Protein AF-A0A0A7FWD3-F1 (afdb_monomer_lite)

Foldseek 3Di:
DLVVVLVVVLVVLLVVLVVLLVVLVVCPPDDLVRLVVSLLVNLLSLQCSLVVLQVSVLVSLLVQQLQPALLLFQPQLSVVVLLVQLDDPVRSPDDPVRPPDVVSVVSSVVRSVVRRRDGLPVDPCSVVSSVSSDDDDPQDAPVNSQVNLVSVVDHLVVLVVVCCVPVVDDPCLNVLRVCSSVSNVCSVVVVVPCSDPQVVCCVPPNVDPPDDSSNVSVSSSSSSVVSVVSSVSSVVVSCVSRVDDD

InterPro domains:
  IPR041519 RiboL-PSP-HEPN [PF18735] (12-232)

Structure (mmCIF, N/CA/C/O backbone):
data_AF-A0A0A7FWD3-F1
#
_entry.id   AF-A0A0A7FWD3-F1
#
loop_
_atom_site.group_PDB
_atom_site.id
_atom_site.type_symbol
_atom_site.label_atom_id
_atom_site.label_alt_id
_atom_site.label_comp_id
_atom_site.label_asym_id
_atom_site.label_entity_id
_atom_site.label_seq_id
_atom_site.pdbx_PDB_ins_code
_atom_site.Cartn_x
_atom_site.Cartn_y
_atom_site.Cartn_z
_atom_site.occupancy
_atom_site.B_iso_or_equiv
_atom_site.auth_seq_id
_atom_site.auth_comp_id
_atom_site.auth_asym_id
_atom_site.auth_atom_id
_atom_site.pdbx_PDB_model_num
ATOM 1 N N . MET A 1 1 ? -7.816 -18.510 1.350 1.00 66.19 1 MET A N 1
ATOM 2 C CA . MET A 1 1 ? -8.662 -17.654 0.487 1.00 66.19 1 MET A CA 1
ATOM 3 C C . MET A 1 1 ? -8.156 -16.215 0.338 1.00 66.19 1 MET A C 1
ATOM 5 O O . MET A 1 1 ? -7.720 -15.860 -0.746 1.00 66.19 1 MET A O 1
ATOM 9 N N . TYR A 1 2 ? -8.192 -15.350 1.366 1.00 74.88 2 TYR A N 1
ATOM 10 C CA . TYR A 1 2 ? -7.878 -13.919 1.162 1.00 74.88 2 TYR A CA 1
ATOM 11 C C . TYR A 1 2 ? -6.408 -13.631 0.795 1.00 74.88 2 TYR A C 1
ATOM 13 O O . TYR A 1 2 ? -6.149 -12.844 -0.113 1.00 74.88 2 TYR A O 1
ATOM 21 N N . LYS A 1 3 ? -5.458 -14.324 1.439 1.00 78.38 3 LYS A N 1
ATOM 22 C CA . LYS A 1 3 ? -4.025 -14.285 1.095 1.00 78.38 3 LYS A CA 1
ATOM 23 C C . LYS A 1 3 ? -3.770 -14.744 -0.343 1.00 78.38 3 LYS A C 1
ATOM 25 O O . LYS A 1 3 ? -3.071 -14.070 -1.087 1.00 78.38 3 LYS A O 1
ATOM 30 N N . GLU A 1 4 ? -4.382 -15.854 -0.750 1.00 85.06 4 GLU A N 1
ATOM 31 C CA . GLU A 1 4 ? -4.251 -16.412 -2.106 1.00 85.06 4 GLU A CA 1
ATOM 32 C C . GLU A 1 4 ? -4.800 -15.455 -3.167 1.00 85.06 4 GLU A C 1
ATOM 34 O O . GLU A 1 4 ? -4.159 -15.254 -4.193 1.00 85.06 4 GLU A O 1
ATOM 39 N N . ASN A 1 5 ? -5.937 -14.804 -2.900 1.00 86.31 5 ASN A N 1
ATOM 40 C CA . ASN A 1 5 ? -6.500 -13.797 -3.801 1.00 86.31 5 ASN A CA 1
ATOM 41 C C . ASN A 1 5 ? -5.569 -12.586 -3.956 1.00 86.31 5 ASN A C 1
ATOM 43 O O . ASN A 1 5 ? -5.375 -12.106 -5.072 1.00 86.31 5 ASN A O 1
ATOM 47 N N . PHE A 1 6 ? -4.963 -12.117 -2.859 1.00 88.75 6 PHE A N 1
ATOM 48 C CA . PHE A 1 6 ? -3.991 -11.024 -2.906 1.00 88.75 6 PHE A CA 1
ATOM 49 C C . PHE A 1 6 ? -2.720 -11.422 -3.672 1.00 88.75 6 PHE A C 1
ATOM 51 O O . PHE A 1 6 ? -2.251 -10.667 -4.520 1.00 88.75 6 PHE A O 1
ATOM 58 N N . GLN A 1 7 ? -2.204 -12.635 -3.452 1.00 89.56 7 GLN A N 1
ATOM 59 C CA . GLN A 1 7 ? -1.065 -13.160 -4.211 1.00 89.56 7 GLN A CA 1
ATOM 60 C C . GLN A 1 7 ? -1.380 -13.278 -5.705 1.00 89.56 7 GLN A C 1
ATOM 62 O O . GLN A 1 7 ? -0.626 -12.770 -6.531 1.00 89.56 7 GLN A O 1
ATOM 67 N N . LYS A 1 8 ? -2.533 -13.858 -6.058 1.00 90.25 8 LYS A N 1
ATOM 68 C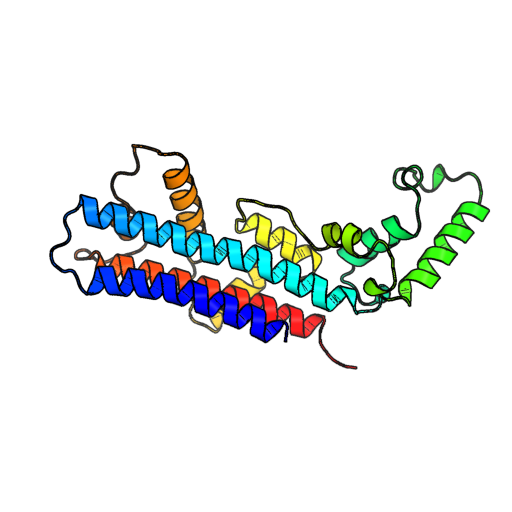 CA . LYS A 1 8 ? -2.979 -13.992 -7.450 1.00 90.25 8 LYS A CA 1
ATOM 69 C C . LYS A 1 8 ? -3.081 -12.635 -8.146 1.00 90.25 8 LYS A C 1
ATOM 71 O O . LYS A 1 8 ? -2.542 -12.474 -9.239 1.00 90.25 8 LYS A O 1
ATOM 76 N N . PHE A 1 9 ? -3.703 -11.649 -7.493 1.00 92.19 9 PHE A N 1
ATOM 77 C CA . PHE A 1 9 ? -3.782 -10.279 -8.002 1.00 92.19 9 PHE A CA 1
ATOM 78 C C . PHE A 1 9 ? -2.392 -9.713 -8.322 1.00 92.19 9 PHE A C 1
ATOM 80 O O . PHE A 1 9 ? -2.181 -9.134 -9.392 1.00 92.19 9 PHE A O 1
ATOM 87 N N . ARG A 1 10 ? -1.427 -9.897 -7.416 1.00 92.50 10 ARG A N 1
ATOM 88 C CA . ARG A 1 10 ? -0.068 -9.391 -7.617 1.00 92.50 10 ARG A CA 1
ATOM 89 C C . ARG A 1 10 ? 0.660 -10.096 -8.746 1.00 92.50 10 ARG A C 1
ATOM 91 O O . ARG A 1 10 ? 1.265 -9.419 -9.574 1.00 92.50 10 ARG A O 1
ATOM 98 N N . THR A 1 11 ? 0.557 -11.421 -8.825 1.00 92.38 11 THR A N 1
ATOM 99 C CA . THR A 1 11 ? 1.147 -12.212 -9.911 1.00 92.38 11 THR A CA 1
ATOM 100 C C . THR A 1 11 ? 0.609 -11.780 -11.274 1.00 92.38 11 THR A C 1
ATOM 102 O O . THR A 1 11 ? 1.394 -11.522 -12.183 1.00 92.38 11 THR A O 1
ATOM 105 N N . GLU A 1 12 ? -0.708 -11.605 -11.416 1.00 92.69 12 GLU A N 1
ATOM 106 C CA . GLU A 1 12 ? -1.319 -11.143 -12.671 1.00 92.69 12 GLU A CA 1
ATOM 107 C C . GLU A 1 12 ? -0.799 -9.765 -13.106 1.00 92.69 12 GLU A C 1
ATOM 109 O O . GLU A 1 12 ? -0.582 -9.521 -14.294 1.00 92.69 12 GLU A O 1
ATOM 114 N N . ARG A 1 13 ? -0.580 -8.850 -12.155 1.00 93.06 13 ARG A N 1
ATOM 115 C CA . ARG A 1 13 ? -0.054 -7.507 -12.440 1.00 93.06 13 ARG A CA 1
ATOM 116 C C . ARG A 1 13 ? 1.437 -7.523 -12.763 1.00 93.06 13 ARG A C 1
ATOM 118 O O . ARG A 1 13 ? 1.838 -6.871 -13.724 1.00 93.06 13 ARG A O 1
ATOM 125 N N . ARG A 1 14 ? 2.231 -8.306 -12.030 1.00 93.56 14 ARG A N 1
ATOM 126 C CA . ARG A 1 14 ? 3.653 -8.530 -12.321 1.00 93.56 14 ARG A CA 1
ATOM 127 C C . ARG A 1 14 ? 3.865 -9.124 -13.708 1.00 93.56 14 ARG A C 1
ATOM 129 O O . ARG A 1 14 ? 4.755 -8.677 -14.412 1.00 93.56 14 ARG A O 1
ATOM 136 N N . ASN A 1 15 ? 3.018 -10.056 -14.143 1.00 92.56 15 ASN A N 1
ATOM 137 C CA . ASN A 1 15 ? 3.130 -10.639 -15.483 1.00 92.56 15 ASN A CA 1
ATOM 138 C C . ASN A 1 15 ? 3.000 -9.583 -16.594 1.00 92.56 15 ASN A C 1
ATOM 140 O O . ASN A 1 15 ? 3.689 -9.673 -17.607 1.00 92.56 15 ASN A O 1
ATOM 144 N N . LYS A 1 16 ? 2.175 -8.543 -16.398 1.00 93.44 16 LYS A N 1
ATOM 145 C CA . LYS A 1 16 ? 2.076 -7.419 -17.349 1.00 93.44 16 LYS A CA 1
ATOM 146 C C . LYS A 1 16 ? 3.359 -6.590 -17.398 1.00 93.44 16 LYS A C 1
ATOM 148 O O . LYS A 1 16 ? 3.759 -6.162 -18.472 1.00 93.44 16 LYS A O 1
ATOM 153 N N . ILE A 1 17 ? 3.995 -6.391 -16.247 1.00 93.94 17 ILE A N 1
ATOM 154 C CA . ILE A 1 17 ? 5.287 -5.705 -16.134 1.00 93.94 17 ILE A CA 1
ATOM 155 C C . ILE A 1 17 ? 6.396 -6.529 -16.807 1.00 93.94 17 ILE A C 1
ATOM 157 O O . ILE A 1 17 ? 7.108 -6.006 -17.653 1.00 93.94 17 ILE A O 1
ATOM 161 N N . ILE A 1 18 ? 6.459 -7.834 -16.536 1.00 92.38 18 ILE A N 1
ATOM 162 C CA . ILE A 1 18 ? 7.411 -8.761 -17.173 1.00 92.38 18 ILE A CA 1
ATOM 163 C C . ILE A 1 18 ? 7.220 -8.796 -18.696 1.00 92.38 18 ILE A C 1
ATOM 165 O O . ILE A 1 18 ? 8.187 -8.883 -19.446 1.00 92.38 18 ILE A O 1
ATOM 169 N N . THR A 1 19 ? 5.977 -8.692 -19.174 1.00 92.69 19 THR A N 1
ATOM 170 C CA . THR A 1 19 ? 5.700 -8.601 -20.616 1.00 92.69 19 THR A CA 1
ATOM 171 C C . THR A 1 19 ? 6.317 -7.335 -21.220 1.00 92.69 19 THR A C 1
ATOM 173 O O . THR A 1 19 ? 6.883 -7.407 -22.305 1.00 92.69 19 THR A O 1
ATOM 176 N N . MET A 1 20 ? 6.254 -6.195 -20.520 1.00 92.56 20 MET A N 1
ATOM 177 C CA . MET A 1 20 ? 6.889 -4.947 -20.965 1.00 92.56 20 MET A CA 1
ATOM 178 C C . MET A 1 20 ? 8.415 -5.079 -21.022 1.00 92.56 20 MET A C 1
ATOM 180 O O . MET A 1 20 ? 9.020 -4.717 -22.026 1.00 92.56 20 MET A O 1
ATOM 184 N N . ASP A 1 21 ? 9.021 -5.666 -19.989 1.00 92.88 21 ASP A N 1
ATOM 185 C CA . ASP A 1 21 ? 10.456 -5.974 -19.973 1.00 92.88 21 ASP A CA 1
ATOM 186 C C . ASP A 1 21 ? 10.865 -6.876 -21.146 1.00 92.88 21 ASP A C 1
ATOM 188 O O . ASP A 1 21 ? 11.824 -6.590 -21.855 1.00 92.88 21 ASP A O 1
ATOM 192 N N . THR A 1 22 ? 10.082 -7.926 -21.407 1.00 92.06 22 THR A N 1
ATOM 193 C CA . THR A 1 22 ? 10.328 -8.859 -22.517 1.00 92.06 22 THR A CA 1
ATOM 194 C C . THR A 1 22 ? 10.277 -8.150 -23.872 1.00 92.06 22 THR A C 1
ATOM 196 O O . THR A 1 22 ? 11.068 -8.464 -24.757 1.00 92.06 22 THR A O 1
ATOM 199 N N . ILE A 1 23 ? 9.362 -7.191 -24.049 1.00 90.81 23 ILE A N 1
ATOM 200 C CA . ILE A 1 23 ? 9.289 -6.383 -25.272 1.00 90.81 23 ILE A CA 1
ATOM 201 C C . ILE A 1 23 ? 10.558 -5.542 -25.417 1.00 90.81 23 ILE A C 1
ATOM 203 O O . ILE A 1 23 ? 11.167 -5.572 -26.478 1.00 90.81 23 ILE A O 1
ATOM 207 N N . ILE A 1 24 ? 10.987 -4.838 -24.369 1.00 89.06 24 ILE A N 1
ATOM 208 C CA . ILE A 1 24 ? 12.183 -3.985 -24.429 1.00 89.06 24 ILE A CA 1
ATOM 209 C C . ILE A 1 24 ? 13.436 -4.811 -24.744 1.00 89.06 24 ILE A C 1
ATOM 211 O O . ILE A 1 24 ? 14.212 -4.431 -25.612 1.00 89.06 24 ILE A O 1
ATOM 215 N N . ARG A 1 25 ? 13.613 -5.967 -24.094 1.00 89.19 25 ARG A N 1
ATOM 216 C CA . ARG A 1 25 ? 14.805 -6.812 -24.278 1.00 89.19 25 ARG A CA 1
ATOM 217 C C . ARG A 1 25 ? 14.898 -7.507 -25.631 1.00 89.19 25 ARG A C 1
ATOM 219 O O . ARG A 1 25 ? 15.995 -7.854 -26.041 1.00 89.19 25 ARG A O 1
ATOM 226 N N . ASN A 1 26 ? 13.767 -7.777 -26.279 1.00 89.00 26 ASN A N 1
ATOM 227 C CA . ASN A 1 26 ? 13.736 -8.526 -27.538 1.00 89.00 26 ASN A CA 1
ATOM 228 C C . ASN A 1 26 ? 13.707 -7.620 -28.780 1.00 89.00 26 ASN A C 1
ATOM 230 O O . ASN A 1 26 ? 13.534 -8.130 -29.886 1.00 89.00 26 ASN A O 1
ATOM 234 N N . ASN A 1 27 ? 13.810 -6.298 -28.617 1.00 84.75 27 ASN A N 1
ATOM 235 C CA . ASN A 1 27 ? 13.773 -5.342 -29.721 1.00 84.75 27 ASN A CA 1
ATOM 236 C C . ASN A 1 27 ? 14.999 -4.422 -29.660 1.00 84.75 27 ASN A C 1
ATOM 238 O O . ASN A 1 27 ? 14.960 -3.360 -29.041 1.00 84.75 27 ASN A O 1
ATOM 242 N N . ASP A 1 28 ? 16.067 -4.822 -30.349 1.00 71.25 28 ASP A N 1
ATOM 243 C CA . ASP A 1 28 ? 17.334 -4.077 -30.386 1.00 71.25 28 ASP A CA 1
ATOM 244 C C . ASP A 1 28 ? 17.263 -2.797 -31.249 1.00 71.25 28 ASP A C 1
ATOM 246 O O . ASP A 1 28 ? 18.056 -1.875 -31.065 1.00 71.25 28 ASP A O 1
ATOM 250 N N . ASP A 1 29 ? 16.273 -2.700 -32.145 1.00 80.44 29 ASP A N 1
ATOM 251 C CA . ASP A 1 29 ? 16.137 -1.624 -33.143 1.00 80.44 29 ASP A CA 1
ATOM 252 C C . ASP A 1 29 ? 15.118 -0.526 -32.762 1.00 80.44 29 ASP A C 1
ATOM 254 O O . ASP A 1 29 ? 14.627 0.208 -33.626 1.00 80.44 29 ASP A O 1
ATOM 258 N N . LEU A 1 30 ? 14.758 -0.405 -31.479 1.00 83.31 30 LEU A N 1
ATOM 259 C CA . LEU A 1 30 ? 13.784 0.596 -31.025 1.00 83.31 30 LEU A CA 1
ATOM 260 C C . LEU A 1 30 ? 14.285 2.026 -31.279 1.00 83.31 30 LEU A C 1
ATOM 262 O O . LEU A 1 30 ? 15.342 2.431 -30.787 1.00 83.31 30 LEU A O 1
ATOM 266 N N . LYS A 1 31 ? 13.482 2.831 -31.980 1.00 87.12 31 LYS A N 1
ATOM 267 C CA . LYS A 1 31 ? 13.734 4.271 -32.143 1.00 87.12 31 LYS A CA 1
ATOM 268 C C . LYS A 1 31 ? 13.505 5.001 -30.822 1.00 87.12 31 LYS A C 1
ATOM 270 O O . LYS A 1 31 ? 12.674 4.586 -30.021 1.00 87.12 31 LYS A O 1
ATOM 275 N N . GLU A 1 32 ? 14.153 6.148 -30.628 1.00 83.62 32 GLU A N 1
ATOM 276 C CA . GLU A 1 32 ? 14.037 6.958 -29.398 1.00 83.62 32 GLU A CA 1
ATOM 277 C C . GLU A 1 32 ? 12.581 7.240 -28.987 1.00 83.62 32 GLU A C 1
ATOM 279 O O . GLU A 1 32 ? 12.207 7.036 -27.835 1.00 83.62 32 GLU A O 1
ATOM 284 N N . GLY A 1 33 ? 11.714 7.604 -29.938 1.00 84.38 33 GLY A N 1
ATOM 285 C CA . GLY A 1 33 ? 10.293 7.824 -29.647 1.00 84.38 33 GLY A CA 1
ATOM 286 C C . GLY A 1 33 ? 9.541 6.560 -29.203 1.00 84.38 33 GLY A C 1
ATOM 287 O O . GLY A 1 33 ? 8.611 6.643 -28.405 1.00 84.38 33 GLY A O 1
ATOM 288 N N . GLU A 1 34 ? 9.938 5.381 -29.685 1.00 87.88 34 GLU A N 1
ATOM 289 C CA . GLU A 1 34 ? 9.347 4.100 -29.274 1.00 87.88 34 GLU A CA 1
ATOM 290 C C . GLU A 1 34 ? 9.827 3.711 -27.873 1.00 87.88 34 GLU A C 1
ATOM 292 O O . GLU A 1 34 ? 9.021 3.282 -27.045 1.00 87.88 34 GLU A O 1
ATOM 297 N N . LYS A 1 35 ? 11.116 3.936 -27.585 1.00 87.50 35 LYS A N 1
ATOM 298 C CA . LYS A 1 35 ? 11.706 3.759 -26.254 1.00 87.50 35 LYS A CA 1
ATOM 299 C C . LYS A 1 35 ? 10.982 4.602 -25.207 1.00 87.50 35 LYS A C 1
ATOM 301 O O . LYS A 1 35 ? 10.522 4.055 -24.208 1.00 87.50 35 LYS A O 1
ATOM 306 N N . ASP A 1 36 ? 10.800 5.899 -25.458 1.00 87.81 36 ASP A N 1
ATOM 307 C CA . ASP A 1 36 ? 10.106 6.796 -24.525 1.00 87.81 36 ASP A CA 1
ATOM 308 C C . ASP A 1 36 ? 8.664 6.332 -24.254 1.00 87.81 36 ASP A C 1
ATOM 310 O O . ASP A 1 36 ? 8.238 6.231 -23.101 1.00 87.81 36 ASP A O 1
ATOM 314 N N . VAL A 1 37 ? 7.915 5.953 -25.297 1.00 89.19 37 VAL A N 1
ATOM 315 C CA . VAL A 1 37 ? 6.549 5.424 -25.143 1.00 89.19 37 VAL A CA 1
ATOM 316 C C . VAL A 1 37 ? 6.529 4.145 -24.300 1.00 89.19 37 VAL A C 1
ATOM 318 O O . VAL A 1 37 ? 5.682 4.012 -23.407 1.00 89.19 37 VAL A O 1
ATOM 321 N N . LEU A 1 38 ? 7.460 3.217 -24.543 1.00 91.44 38 LEU A N 1
ATOM 322 C CA . LEU A 1 38 ? 7.579 1.979 -23.770 1.00 91.44 38 LEU A CA 1
ATOM 323 C C . LEU A 1 38 ? 7.915 2.268 -22.304 1.00 91.44 38 LEU A C 1
ATOM 325 O O . LEU A 1 38 ? 7.241 1.740 -21.419 1.00 91.44 38 LEU A O 1
ATOM 329 N N . LEU A 1 39 ? 8.876 3.154 -22.029 1.00 92.12 39 LEU A N 1
ATOM 330 C CA . LEU A 1 39 ? 9.265 3.538 -20.669 1.00 92.12 39 LEU A CA 1
ATOM 331 C C . LEU A 1 39 ? 8.123 4.227 -19.913 1.00 92.12 39 LEU A C 1
ATOM 333 O O . LEU A 1 39 ? 7.861 3.894 -18.753 1.00 92.12 39 LEU A O 1
ATOM 337 N N . ARG A 1 40 ? 7.366 5.117 -20.567 1.00 92.12 40 ARG A N 1
ATOM 338 C CA . ARG A 1 40 ? 6.145 5.705 -19.986 1.00 92.12 40 ARG A CA 1
ATOM 339 C C . ARG A 1 40 ? 5.130 4.628 -19.628 1.00 92.12 40 ARG A C 1
ATOM 341 O O . ARG A 1 40 ? 4.602 4.622 -18.513 1.00 92.12 40 ARG A O 1
ATOM 348 N N . GLY A 1 41 ? 4.867 3.706 -20.555 1.00 93.81 41 GLY A N 1
ATOM 349 C CA . GLY A 1 41 ? 3.978 2.568 -20.329 1.00 93.81 41 GLY A CA 1
ATOM 350 C C . GLY A 1 41 ? 4.436 1.711 -19.149 1.00 93.81 41 GLY A C 1
ATOM 351 O O . GLY A 1 41 ? 3.629 1.350 -18.291 1.00 93.81 41 GLY A O 1
ATOM 352 N N . PHE A 1 42 ? 5.738 1.453 -19.055 1.00 95.50 42 PHE A N 1
ATOM 353 C CA . PHE A 1 42 ? 6.352 0.694 -17.975 1.00 95.50 42 PHE A CA 1
ATOM 354 C C . PHE A 1 42 ? 6.140 1.385 -16.619 1.00 95.50 42 PHE A C 1
ATOM 356 O O . PHE A 1 42 ? 5.565 0.791 -15.706 1.00 95.50 42 PHE A O 1
ATOM 363 N N . ILE A 1 43 ? 6.489 2.668 -16.498 1.00 95.81 43 ILE A N 1
ATOM 364 C CA . ILE A 1 43 ? 6.285 3.461 -15.275 1.00 95.81 43 ILE A CA 1
ATOM 365 C C . ILE A 1 43 ? 4.809 3.458 -14.850 1.00 95.81 43 ILE A C 1
ATOM 367 O O . ILE A 1 43 ? 4.500 3.270 -13.669 1.00 95.81 43 ILE A O 1
ATOM 371 N N . VAL A 1 44 ? 3.882 3.613 -15.802 1.00 95.69 44 VAL A N 1
ATOM 372 C CA . VAL A 1 44 ? 2.435 3.559 -15.534 1.00 95.69 44 VAL A CA 1
ATOM 373 C C . VAL A 1 44 ? 2.013 2.186 -15.004 1.00 95.69 44 VAL A C 1
ATOM 375 O O . VAL A 1 44 ? 1.220 2.121 -14.062 1.00 95.69 44 VAL A O 1
ATOM 378 N N . LEU A 1 45 ? 2.549 1.089 -15.547 1.00 97.12 45 LEU A N 1
ATOM 379 C CA . LEU A 1 45 ? 2.268 -0.267 -15.063 1.00 97.12 45 LEU A CA 1
ATOM 380 C C . LEU A 1 45 ? 2.788 -0.493 -13.638 1.00 97.12 45 LEU A C 1
ATOM 382 O O . LEU A 1 45 ? 2.053 -1.040 -12.812 1.00 97.12 45 LEU A O 1
ATOM 386 N N . ILE A 1 46 ? 4.006 -0.040 -13.327 1.00 97.56 46 ILE A N 1
ATOM 387 C CA . ILE A 1 46 ? 4.594 -0.145 -11.979 1.00 97.56 46 ILE A CA 1
ATOM 388 C C . ILE A 1 46 ? 3.769 0.656 -10.983 1.00 97.56 46 ILE A C 1
ATOM 390 O O . ILE A 1 46 ? 3.420 0.164 -9.909 1.00 97.56 46 ILE A O 1
ATOM 394 N N . TYR A 1 47 ? 3.388 1.876 -11.350 1.00 97.06 47 TYR A N 1
ATOM 395 C CA . TYR A 1 47 ? 2.521 2.680 -10.509 1.00 97.06 47 TYR A CA 1
ATOM 396 C C . TYR A 1 47 ? 1.156 2.006 -10.292 1.00 97.06 47 TYR A C 1
ATOM 398 O O . TYR A 1 47 ? 0.657 1.961 -9.169 1.00 97.06 47 TYR A O 1
ATOM 406 N N . ALA A 1 48 ? 0.540 1.456 -11.343 1.00 95.94 48 ALA A N 1
ATOM 407 C CA . ALA A 1 48 ? -0.734 0.750 -11.225 1.00 95.94 48 ALA A CA 1
ATOM 408 C C . ALA A 1 48 ? -0.618 -0.497 -10.333 1.00 95.94 48 ALA A C 1
ATOM 410 O O . ALA A 1 48 ? -1.567 -0.846 -9.627 1.00 95.94 48 ALA A O 1
ATOM 411 N N . PHE A 1 49 ? 0.543 -1.159 -10.336 1.00 97.19 49 PHE A N 1
ATOM 412 C CA . PHE A 1 49 ? 0.860 -2.232 -9.401 1.00 97.19 49 PHE A CA 1
ATOM 413 C C . PHE A 1 49 ? 0.946 -1.710 -7.961 1.00 97.19 49 PHE A C 1
ATOM 415 O O . PHE A 1 49 ? 0.272 -2.248 -7.084 1.00 97.19 49 PHE A O 1
ATOM 422 N N . TRP A 1 50 ? 1.687 -0.629 -7.713 1.00 97.00 50 TRP A N 1
ATOM 423 C CA . TRP A 1 50 ? 1.759 0.040 -6.409 1.00 97.00 50 TRP A CA 1
ATOM 424 C C . TRP A 1 50 ? 0.378 0.453 -5.869 1.00 97.00 50 TRP A C 1
ATOM 426 O O . TRP A 1 50 ? 0.002 0.082 -4.755 1.00 97.00 50 TRP A O 1
ATOM 436 N N . GLU A 1 51 ? -0.407 1.182 -6.665 1.00 96.25 51 GLU A N 1
ATOM 437 C CA . GLU A 1 51 ? -1.742 1.656 -6.290 1.00 96.25 51 GLU A CA 1
ATOM 438 C C . GLU A 1 51 ? -2.714 0.491 -6.066 1.00 96.25 51 GLU A C 1
ATOM 440 O O . GLU A 1 51 ? -3.508 0.495 -5.122 1.00 96.25 51 GLU A O 1
ATOM 445 N N . GLY A 1 52 ? -2.650 -0.519 -6.934 1.00 95.06 52 GLY A N 1
ATOM 446 C CA . GLY A 1 52 ? -3.450 -1.727 -6.819 1.00 95.06 52 GLY A CA 1
ATOM 447 C C . GLY A 1 52 ? -3.192 -2.452 -5.503 1.00 95.06 52 GLY A C 1
ATOM 448 O O . GLY A 1 52 ? -4.133 -2.746 -4.768 1.00 95.06 52 GLY A O 1
ATOM 449 N N . ASN A 1 53 ? -1.920 -2.660 -5.164 1.00 96.19 53 ASN A N 1
ATOM 450 C CA . ASN A 1 53 ? -1.520 -3.256 -3.894 1.00 96.19 53 ASN A CA 1
ATOM 451 C C . ASN A 1 53 ? -2.003 -2.453 -2.687 1.00 96.19 53 ASN A C 1
ATOM 453 O O . ASN A 1 53 ? -2.581 -3.023 -1.761 1.00 96.19 53 ASN A O 1
ATOM 457 N N . TYR A 1 54 ? -1.850 -1.128 -2.730 1.00 96.38 54 TYR A N 1
ATOM 458 C CA . TYR A 1 54 ? -2.348 -0.233 -1.689 1.00 96.38 54 TYR A CA 1
ATOM 459 C C . TYR A 1 54 ? -3.858 -0.396 -1.456 1.00 96.38 54 TYR A C 1
ATOM 461 O O . TYR A 1 54 ? -4.325 -0.393 -0.316 1.00 96.38 54 TYR A O 1
ATOM 469 N N . LYS A 1 55 ? -4.652 -0.544 -2.521 1.00 93.75 55 LYS A N 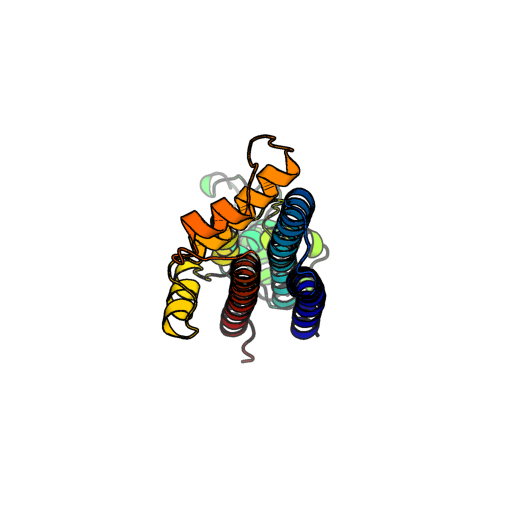1
ATOM 470 C CA . LYS A 1 55 ? -6.109 -0.723 -2.422 1.00 93.75 55 LYS A CA 1
ATOM 471 C C . LYS A 1 55 ? -6.483 -2.117 -1.923 1.00 93.75 55 LYS A C 1
ATOM 473 O O . LYS A 1 55 ? -7.356 -2.242 -1.063 1.00 93.75 55 LYS A O 1
ATOM 478 N N . GLU A 1 56 ? -5.837 -3.154 -2.445 1.00 94.00 56 GLU A N 1
ATOM 479 C CA . GLU A 1 56 ? -6.147 -4.539 -2.087 1.00 94.00 56 GLU A CA 1
ATOM 480 C C . GLU A 1 56 ? -5.723 -4.883 -0.654 1.00 94.00 56 GLU A C 1
ATOM 482 O O . GLU A 1 56 ? -6.506 -5.510 0.061 1.00 94.00 56 GLU A O 1
ATOM 487 N N . ILE A 1 57 ? -4.574 -4.392 -0.168 1.00 95.00 57 ILE A N 1
ATOM 488 C CA . ILE A 1 57 ? -4.131 -4.650 1.214 1.00 95.00 57 ILE A CA 1
ATOM 489 C C . ILE A 1 57 ? -5.125 -4.082 2.245 1.00 95.00 57 ILE A C 1
ATOM 491 O O . ILE A 1 57 ? -5.431 -4.718 3.249 1.00 95.00 57 ILE A O 1
ATOM 495 N N . GLN A 1 58 ? -5.719 -2.915 1.977 1.00 94.19 58 GLN A N 1
ATOM 496 C CA . GLN A 1 58 ? -6.714 -2.317 2.873 1.00 94.19 58 GLN A CA 1
ATOM 497 C C . GLN A 1 58 ? -8.023 -3.109 2.897 1.00 94.19 58 GLN A C 1
ATOM 499 O O . GLN A 1 58 ? -8.647 -3.258 3.951 1.00 94.19 58 GLN A O 1
ATOM 504 N N . LYS A 1 59 ? -8.458 -3.617 1.735 1.00 92.12 59 LYS A N 1
ATOM 505 C CA . LYS A 1 59 ? -9.621 -4.513 1.651 1.00 92.12 59 LYS A CA 1
ATOM 506 C C . LYS A 1 59 ? -9.354 -5.796 2.429 1.00 92.12 59 LYS A C 1
ATOM 508 O O . LYS A 1 59 ? -10.215 -6.222 3.190 1.00 92.12 59 LYS A O 1
ATOM 513 N N . LEU A 1 60 ? -8.160 -6.361 2.271 1.00 93.12 60 LEU A N 1
ATOM 514 C CA . LEU A 1 60 ? -7.711 -7.555 2.973 1.00 93.12 60 LEU A CA 1
ATOM 515 C C . LEU A 1 60 ? -7.757 -7.364 4.494 1.00 93.12 60 LEU A C 1
ATOM 517 O O . LEU A 1 60 ? -8.403 -8.151 5.183 1.00 93.12 60 LEU A O 1
ATOM 521 N N . PHE A 1 61 ? -7.164 -6.282 5.005 1.00 95.12 61 PHE A N 1
ATOM 522 C CA . PHE A 1 61 ? -7.168 -5.966 6.436 1.00 95.12 61 PHE A CA 1
ATOM 523 C C . PHE A 1 61 ? -8.588 -5.819 6.989 1.00 95.12 61 PHE A C 1
ATOM 525 O O . PHE A 1 61 ? -8.901 -6.385 8.035 1.00 95.12 61 PHE A O 1
ATOM 532 N N . PHE A 1 62 ? -9.471 -5.118 6.270 1.00 94.38 62 PHE A N 1
ATOM 533 C CA . PHE A 1 62 ? -10.875 -5.002 6.662 1.00 94.38 62 PHE A CA 1
ATOM 534 C C . PHE A 1 62 ? -11.585 -6.361 6.682 1.00 94.38 62 PHE A C 1
ATOM 536 O O . PHE A 1 62 ? -12.245 -6.682 7.666 1.00 94.38 62 PHE A O 1
ATOM 543 N N . CYS A 1 63 ? -11.438 -7.174 5.631 1.00 92.31 63 CYS A N 1
ATOM 544 C CA . CYS A 1 63 ? -12.075 -8.489 5.540 1.00 92.31 63 CYS A CA 1
ATOM 545 C C . CYS A 1 63 ? -11.641 -9.442 6.657 1.00 92.31 63 CYS A C 1
ATOM 547 O O . CYS A 1 63 ? -12.447 -10.258 7.092 1.00 92.31 63 CYS A O 1
ATOM 549 N N . ILE A 1 64 ? -10.394 -9.338 7.118 1.00 92.50 64 ILE A N 1
ATOM 550 C CA . ILE A 1 64 ? -9.884 -10.137 8.234 1.00 92.50 64 ILE A CA 1
ATOM 551 C C . ILE A 1 64 ? -10.430 -9.608 9.563 1.00 92.50 64 ILE A C 1
ATOM 553 O O . ILE A 1 64 ? -10.968 -10.367 10.365 1.00 92.50 64 ILE A O 1
ATOM 557 N N . LEU A 1 65 ? -10.322 -8.299 9.800 1.00 94.25 65 LEU A N 1
ATOM 558 C CA . LEU A 1 65 ? -10.680 -7.708 11.089 1.00 94.25 65 LEU A CA 1
ATOM 559 C C . LEU A 1 65 ? -12.187 -7.608 11.325 1.00 94.25 65 LEU A C 1
ATOM 561 O O . LEU A 1 65 ? -12.602 -7.586 12.480 1.00 94.25 65 LEU A O 1
ATOM 565 N N . LYS A 1 66 ? -13.018 -7.566 10.276 1.00 94.44 66 LYS A N 1
ATOM 566 C CA . LYS A 1 66 ? -14.476 -7.503 10.458 1.00 94.44 66 LYS A CA 1
ATOM 567 C C . LYS A 1 66 ? -15.041 -8.747 11.156 1.00 94.44 66 LYS A C 1
ATOM 569 O O . LYS A 1 66 ? -16.065 -8.654 11.822 1.00 94.44 66 LYS A O 1
ATOM 574 N N . GLU A 1 67 ? -14.352 -9.881 11.032 1.00 93.50 67 GLU A N 1
ATOM 575 C CA . GLU A 1 67 ? -14.742 -11.154 11.645 1.00 93.50 67 GLU A CA 1
ATOM 576 C C . GLU A 1 67 ? -14.199 -11.334 13.071 1.00 93.50 67 GLU A C 1
ATOM 578 O O . GLU A 1 67 ? -14.498 -12.338 13.723 1.00 93.50 67 GLU A O 1
ATOM 583 N N . LYS A 1 68 ? -13.407 -10.373 13.563 1.00 92.88 68 LYS A N 1
ATOM 584 C CA . LYS A 1 68 ? -12.884 -10.345 14.930 1.00 92.88 68 LYS A CA 1
ATOM 585 C C . LYS A 1 68 ? -13.797 -9.571 15.867 1.00 92.88 68 LYS A C 1
ATOM 587 O O . LYS A 1 68 ? -14.547 -8.691 15.436 1.00 92.88 68 LYS A O 1
ATOM 592 N N . LYS A 1 69 ? -13.696 -9.870 17.166 1.00 95.25 69 LYS A N 1
ATOM 593 C CA . LYS A 1 69 ? -14.378 -9.083 18.198 1.00 95.25 69 LYS A CA 1
ATOM 594 C C . LYS A 1 69 ? -13.846 -7.652 18.199 1.00 95.25 69 LYS A C 1
ATOM 596 O O . LYS A 1 69 ? -12.642 -7.438 18.054 1.00 95.25 69 LYS A O 1
ATOM 601 N N . ILE A 1 70 ? -14.709 -6.662 18.430 1.00 95.69 70 ILE A N 1
ATOM 602 C CA . ILE A 1 70 ? -14.308 -5.243 18.417 1.00 95.69 70 ILE A CA 1
ATOM 603 C C . ILE A 1 70 ? -13.178 -4.961 19.419 1.00 95.69 70 ILE A C 1
ATOM 605 O O . ILE A 1 70 ? -12.299 -4.140 19.144 1.00 95.69 70 ILE A O 1
ATOM 609 N N . LYS A 1 71 ? -13.138 -5.670 20.556 1.00 95.31 71 LYS A N 1
ATOM 610 C CA . LYS A 1 71 ? -12.053 -5.542 21.542 1.00 95.31 71 LYS A CA 1
ATOM 611 C C . LYS A 1 71 ? -10.658 -5.892 21.002 1.00 95.31 71 LYS A C 1
ATOM 613 O O . LYS A 1 71 ? -9.684 -5.317 21.490 1.00 95.31 71 LYS A O 1
ATOM 618 N N . GLU A 1 72 ? -10.578 -6.763 19.995 1.00 94.75 72 GLU A N 1
ATOM 619 C CA . GLU A 1 72 ? -9.343 -7.254 19.357 1.00 94.75 72 GLU A CA 1
ATOM 620 C C . GLU A 1 72 ? -8.864 -6.353 18.207 1.00 94.75 72 GLU A C 1
ATOM 622 O O . GLU A 1 72 ? -7.785 -6.558 17.650 1.00 94.75 72 GLU A O 1
ATOM 627 N N . LEU A 1 73 ? -9.653 -5.343 17.830 1.00 95.38 73 LEU A N 1
ATOM 628 C CA . LEU A 1 73 ? -9.278 -4.418 16.769 1.00 95.38 73 LEU A CA 1
ATOM 629 C C . LEU A 1 73 ? -8.085 -3.540 17.181 1.00 95.38 73 LEU A C 1
ATOM 631 O O . LEU A 1 73 ? -7.931 -3.197 18.361 1.00 95.38 73 LEU A O 1
ATOM 635 N N . PRO A 1 74 ? -7.288 -3.061 16.205 1.00 95.31 74 PRO A N 1
ATOM 636 C CA . PRO A 1 74 ? -6.253 -2.065 16.457 1.00 95.31 74 PRO A CA 1
ATOM 637 C C . PRO A 1 74 ? -6.826 -0.858 17.205 1.00 95.31 74 PRO A C 1
ATOM 639 O O . PRO A 1 74 ? -7.860 -0.324 16.810 1.00 95.31 74 PRO A O 1
ATOM 642 N N . HIS A 1 75 ? -6.148 -0.391 18.257 1.00 93.56 75 HIS A N 1
ATOM 643 C CA . HIS A 1 75 ? -6.674 0.629 19.178 1.00 93.56 75 HIS A CA 1
ATOM 644 C C . HIS A 1 75 ? -7.259 1.869 18.472 1.00 93.56 75 HIS A C 1
ATOM 646 O O . HIS A 1 75 ? -8.365 2.305 18.790 1.00 93.56 75 HIS A O 1
ATOM 652 N N . LYS A 1 76 ? -6.560 2.405 17.460 1.00 92.94 76 LYS A N 1
ATOM 653 C CA . LYS A 1 76 ? -7.029 3.568 16.683 1.00 92.94 76 LYS A CA 1
ATOM 654 C C . LYS A 1 76 ? -8.332 3.296 15.926 1.00 92.94 76 LYS A C 1
ATOM 656 O O . LYS A 1 76 ? -9.157 4.196 15.799 1.00 92.94 76 LYS A O 1
ATOM 661 N N . ILE A 1 77 ? -8.506 2.083 15.410 1.00 95.00 77 ILE A N 1
ATOM 662 C CA . ILE A 1 77 ? -9.705 1.663 14.678 1.00 95.00 77 ILE A CA 1
ATOM 663 C C . ILE A 1 77 ? -10.828 1.341 15.664 1.00 95.00 77 ILE A C 1
ATOM 665 O O . ILE A 1 77 ? -11.931 1.861 15.511 1.00 95.00 77 ILE A O 1
ATOM 669 N N . LYS A 1 78 ? -10.525 0.566 16.714 1.00 95.62 78 LYS A N 1
ATOM 670 C CA . LYS A 1 78 ? -11.447 0.216 17.799 1.00 95.62 78 LYS A CA 1
ATOM 671 C C . LYS A 1 78 ? -12.159 1.447 18.344 1.00 95.62 78 LYS A C 1
ATOM 673 O O . LYS A 1 78 ? -13.382 1.473 18.391 1.00 95.62 78 LYS A O 1
ATOM 678 N N . ASN A 1 79 ? -11.408 2.491 18.692 1.00 93.00 79 ASN A N 1
ATOM 679 C CA . ASN A 1 79 ? -11.989 3.689 19.295 1.00 93.00 79 ASN A CA 1
ATOM 680 C C . ASN A 1 79 ? -12.940 4.411 18.335 1.00 93.00 79 ASN A C 1
ATOM 682 O O . ASN A 1 79 ? -14.011 4.839 18.750 1.00 93.00 79 ASN A O 1
ATOM 686 N N . LYS A 1 80 ? -12.594 4.502 17.045 1.00 92.69 80 LYS A N 1
ATOM 687 C CA . LYS A 1 80 ? -13.474 5.114 16.039 1.00 92.69 80 LYS A CA 1
ATOM 688 C C . LYS A 1 80 ? -14.767 4.324 15.850 1.00 92.69 80 LYS A C 1
ATOM 690 O O . LYS A 1 80 ? -15.840 4.919 15.811 1.00 92.69 80 LYS A O 1
ATOM 695 N N . VAL A 1 81 ? -14.661 2.997 15.783 1.00 94.56 81 VAL A N 1
ATOM 696 C CA . VAL A 1 81 ? -15.813 2.092 15.681 1.00 94.56 81 VAL A CA 1
ATOM 697 C C . VAL A 1 81 ? -16.708 2.213 16.915 1.00 94.56 81 VAL A C 1
ATOM 699 O O . VAL A 1 81 ? -17.912 2.394 16.770 1.00 94.56 81 VAL A O 1
ATOM 702 N N . LEU A 1 82 ? -16.135 2.179 18.122 1.00 93.44 82 LEU A N 1
ATOM 703 C CA . LEU A 1 82 ? -16.893 2.295 19.371 1.00 93.44 82 LEU A CA 1
ATOM 704 C C . LEU A 1 82 ? -17.604 3.641 19.491 1.00 93.44 82 LEU A C 1
ATOM 706 O O . LEU A 1 82 ? -18.776 3.662 19.846 1.00 93.44 82 LEU A O 1
ATOM 710 N N . ILE A 1 83 ? -16.939 4.749 19.147 1.00 90.50 83 ILE A N 1
ATOM 711 C CA . ILE A 1 83 ? -17.582 6.069 19.121 1.00 90.50 83 ILE A CA 1
ATOM 712 C C . ILE A 1 83 ? -18.769 6.044 18.157 1.00 90.50 83 ILE A C 1
ATOM 714 O O . ILE A 1 83 ? -19.861 6.478 18.512 1.00 90.50 83 ILE A O 1
ATOM 718 N N . GLU A 1 84 ? -18.589 5.506 16.952 1.00 91.25 84 GLU A N 1
ATOM 719 C CA . GLU A 1 84 ? -19.654 5.458 15.954 1.00 91.25 84 GLU A CA 1
ATOM 720 C C . GLU A 1 84 ? -20.849 4.585 16.363 1.00 91.25 84 GLU A C 1
ATOM 722 O O . GLU A 1 84 ? -21.982 4.958 16.058 1.00 91.25 84 GLU A O 1
ATOM 727 N N . LEU A 1 85 ? -20.608 3.471 17.058 1.00 91.00 85 LEU A N 1
ATOM 728 C CA . LEU A 1 85 ? -21.649 2.548 17.522 1.00 91.00 85 LEU A CA 1
ATOM 729 C C . LEU A 1 85 ? -22.348 3.013 18.804 1.00 91.00 85 LEU A C 1
ATOM 731 O O . LEU A 1 85 ? -23.548 2.796 18.963 1.00 91.00 85 LEU A O 1
ATOM 735 N N . ALA A 1 86 ? -21.613 3.633 19.727 1.00 88.56 86 ALA A N 1
ATOM 736 C CA . ALA A 1 86 ? -22.141 4.017 21.031 1.00 88.56 86 ALA A CA 1
ATOM 737 C C . ALA A 1 86 ? -22.838 5.384 21.023 1.00 88.56 86 ALA A C 1
ATOM 739 O O . ALA A 1 86 ? -23.684 5.630 21.882 1.00 88.56 86 ALA A O 1
ATOM 740 N N . THR A 1 87 ? -22.515 6.252 20.054 1.00 84.31 87 THR A N 1
ATOM 741 C CA . THR A 1 87 ? -22.987 7.644 20.029 1.00 84.31 87 THR A CA 1
ATOM 742 C C . THR A 1 87 ? -23.727 8.015 18.744 1.00 84.31 87 THR A C 1
ATOM 744 O O . THR A 1 87 ? -23.345 7.658 17.621 1.00 84.31 87 THR A O 1
ATOM 747 N N . ASN A 1 88 ? -24.773 8.820 18.906 1.00 79.44 88 ASN A N 1
ATOM 748 C CA . ASN A 1 88 ? -25.477 9.481 17.818 1.00 79.44 88 ASN A CA 1
ATOM 749 C C . ASN A 1 88 ? -24.656 10.659 17.268 1.00 79.44 88 ASN A C 1
ATOM 751 O O . ASN A 1 88 ? -23.769 11.200 17.925 1.00 79.44 88 ASN A O 1
ATOM 755 N N . GLN A 1 89 ? -24.986 11.133 16.064 1.00 71.12 89 GLN A N 1
ATOM 756 C CA . GLN A 1 89 ? -24.223 12.196 15.392 1.00 71.12 89 GLN A CA 1
ATOM 757 C C . GLN A 1 89 ? -24.112 13.498 16.210 1.00 71.12 89 GLN A C 1
ATOM 759 O O . GLN A 1 89 ? -23.081 14.163 16.153 1.00 71.12 89 GLN A O 1
ATOM 764 N N . ARG A 1 90 ? -25.139 13.842 17.002 1.00 70.69 90 ARG A N 1
ATOM 765 C CA . ARG A 1 90 ? -25.125 15.008 17.908 1.00 70.69 90 ARG A CA 1
ATOM 766 C C . ARG A 1 90 ? -24.208 14.819 19.120 1.00 70.69 90 ARG A C 1
ATOM 768 O O . ARG A 1 90 ? -23.706 15.799 19.648 1.00 70.69 90 ARG A O 1
ATOM 775 N N . GLU A 1 91 ? -24.007 13.581 19.557 1.00 71.19 91 GLU A N 1
ATOM 776 C CA . GLU A 1 91 ? -23.228 13.233 20.752 1.00 71.19 91 GLU A CA 1
ATOM 777 C C . GLU A 1 91 ? -21.730 13.130 20.444 1.00 71.19 91 GLU A C 1
ATOM 779 O O . GLU A 1 91 ? -20.915 13.459 21.297 1.00 71.19 91 GLU A O 1
ATOM 784 N N . ARG A 1 92 ? -21.352 12.773 19.206 1.00 72.88 92 ARG A N 1
ATOM 785 C CA . ARG A 1 92 ? -19.944 12.639 18.771 1.00 72.88 92 ARG A CA 1
ATOM 786 C C . ARG A 1 92 ? -19.081 13.881 18.988 1.00 72.88 92 ARG A C 1
ATOM 788 O O . ARG A 1 92 ? -17.872 13.751 19.138 1.00 72.88 92 ARG A O 1
ATOM 795 N N . ASN A 1 93 ? -19.694 15.062 18.960 1.00 75.00 93 ASN A N 1
ATOM 796 C CA . ASN A 1 93 ? -18.992 16.340 19.070 1.00 75.00 93 ASN A CA 1
ATOM 797 C C . ASN A 1 93 ? -19.106 16.971 20.461 1.00 75.00 93 ASN A C 1
ATOM 799 O O . ASN A 1 93 ? -18.527 18.033 20.680 1.00 75.00 93 ASN A O 1
ATOM 803 N N . LYS A 1 94 ? -19.855 16.351 21.381 1.00 75.44 94 LYS A N 1
ATOM 804 C CA . LYS A 1 94 ? -20.013 16.877 22.733 1.00 75.44 94 LYS A CA 1
ATOM 805 C C . LYS A 1 94 ? -18.794 16.554 23.584 1.00 75.44 94 LYS A C 1
ATOM 807 O O . LYS A 1 94 ? -18.258 15.445 23.533 1.00 75.44 94 LYS A O 1
ATOM 812 N N . LYS A 1 95 ? -18.386 17.501 24.423 1.00 76.56 95 LYS A N 1
ATOM 813 C CA . LYS A 1 95 ? -17.470 17.210 25.534 1.00 76.56 95 LYS A CA 1
ATOM 814 C C . LYS A 1 95 ? -18.220 16.455 26.627 1.00 76.56 95 LYS A C 1
ATOM 816 O O . LYS A 1 95 ? -19.421 16.633 26.795 1.00 76.56 95 LYS A O 1
ATOM 821 N N . ILE A 1 96 ? -17.502 15.673 27.435 1.00 71.81 96 ILE A N 1
ATOM 822 C CA . ILE A 1 96 ? -18.094 14.971 28.590 1.00 71.81 96 ILE A CA 1
ATOM 823 C C . ILE A 1 96 ? -18.800 15.961 29.532 1.00 71.81 96 ILE A C 1
ATOM 825 O O . ILE A 1 96 ? -19.880 15.671 30.026 1.00 71.81 96 ILE A O 1
ATOM 829 N N . SER A 1 97 ? -18.241 17.163 29.711 1.00 75.31 97 SER A N 1
ATOM 830 C CA . SER A 1 97 ? -18.834 18.238 30.519 1.00 75.31 97 SER A CA 1
ATOM 831 C C . SER A 1 97 ? -20.154 18.800 29.971 1.00 75.31 97 SER A C 1
ATOM 833 O O . SER A 1 97 ? -20.811 19.563 30.664 1.00 75.31 97 SER A O 1
ATOM 835 N N . GLU A 1 98 ? -20.516 18.481 28.726 1.00 79.88 98 GLU A N 1
ATOM 836 C CA . GLU A 1 98 ? -21.747 18.926 28.050 1.00 79.88 98 GLU A CA 1
ATOM 837 C C . GLU A 1 98 ? -22.844 17.840 28.073 1.00 79.88 98 GLU A C 1
ATOM 839 O O . GLU A 1 98 ? -23.894 17.980 27.432 1.00 79.88 98 GLU A O 1
ATOM 844 N N . ILE A 1 99 ? -22.584 16.724 28.765 1.00 78.12 99 ILE A N 1
ATOM 845 C CA . ILE A 1 99 ? -23.549 15.659 29.028 1.00 78.12 99 ILE A CA 1
ATOM 846 C C . ILE A 1 99 ? -24.135 15.913 30.418 1.00 78.12 99 ILE A C 1
ATOM 848 O O . ILE A 1 99 ? -23.501 15.642 31.433 1.00 78.12 99 ILE A O 1
ATOM 852 N N . GLU A 1 100 ? -25.338 16.482 30.448 1.00 78.00 100 GLU A N 1
ATOM 853 C CA . GLU A 1 100 ? -26.011 16.904 31.684 1.00 78.00 100 GLU A CA 1
ATOM 854 C C . GLU A 1 100 ? -26.689 15.741 32.432 1.00 78.00 100 GLU A C 1
ATOM 856 O O . GLU A 1 100 ? -26.939 15.847 33.630 1.00 78.00 100 GLU A O 1
ATOM 861 N N . ASP A 1 101 ? -26.970 14.624 31.747 1.00 82.62 101 ASP A N 1
ATOM 862 C CA . ASP A 1 101 ? -27.670 13.463 32.310 1.00 82.62 101 ASP A CA 1
ATOM 863 C C . ASP A 1 101 ? -26.742 12.245 32.435 1.00 82.62 101 ASP A C 1
ATOM 865 O O . ASP A 1 101 ? -26.291 11.675 31.437 1.00 82.62 101 ASP A O 1
ATOM 869 N N . CYS A 1 102 ? -26.504 11.796 33.671 1.00 83.56 102 CYS A N 1
ATOM 870 C CA . CYS A 1 102 ? -25.729 10.587 33.954 1.00 83.56 102 CYS A CA 1
ATOM 871 C C . CYS A 1 102 ? -26.308 9.331 33.283 1.00 83.56 102 CYS A C 1
ATOM 873 O O . CYS A 1 102 ? -25.542 8.450 32.900 1.00 83.56 102 CYS A O 1
ATOM 875 N N . LYS A 1 103 ? -27.629 9.252 33.061 1.00 86.00 103 LYS A N 1
ATOM 876 C CA . LYS A 1 103 ? -28.241 8.105 32.369 1.00 86.00 103 LYS A CA 1
ATOM 877 C C . LYS A 1 103 ? -27.733 7.961 30.938 1.00 86.00 103 LYS A C 1
ATOM 879 O O . LYS A 1 103 ? -27.536 6.846 30.464 1.00 86.00 103 LYS A O 1
ATOM 884 N N . GLN A 1 104 ? -27.460 9.079 30.267 1.00 83.88 104 GLN A N 1
ATOM 885 C CA . GLN A 1 104 ? -26.891 9.070 28.922 1.00 83.88 104 GLN A CA 1
ATOM 886 C C . GLN A 1 104 ? -25.481 8.456 28.918 1.00 83.88 104 GLN A C 1
ATOM 888 O O . GLN A 1 104 ? -25.112 7.746 27.983 1.00 83.88 104 GLN A O 1
ATOM 893 N N . ILE A 1 105 ? -24.704 8.684 29.981 1.00 84.00 105 ILE A N 1
ATOM 894 C CA . ILE A 1 105 ? -23.376 8.083 30.160 1.00 84.00 105 ILE A CA 1
ATOM 895 C C . ILE A 1 105 ? -23.501 6.566 30.365 1.00 84.00 105 ILE A C 1
ATOM 897 O O . ILE A 1 105 ? -22.775 5.802 29.725 1.00 84.00 105 ILE A O 1
ATOM 901 N N . ASP A 1 106 ? -24.448 6.120 31.190 1.00 88.06 106 ASP A N 1
ATOM 902 C CA . ASP A 1 106 ? -24.695 4.693 31.436 1.00 88.06 106 ASP A CA 1
ATOM 903 C C . ASP A 1 106 ? -25.146 3.949 30.169 1.00 88.06 106 ASP A C 1
ATOM 905 O O . ASP A 1 106 ? -24.692 2.831 29.898 1.00 88.06 106 ASP A O 1
ATOM 909 N N . GLU A 1 107 ? -25.984 4.580 29.341 1.00 89.19 107 GLU A N 1
ATOM 910 C CA . GLU A 1 107 ? -26.398 4.039 28.043 1.00 89.19 107 GLU A CA 1
ATOM 911 C C . GLU A 1 107 ? -25.217 3.890 27.075 1.00 89.19 107 GLU A C 1
ATOM 913 O O . GLU A 1 107 ? -25.071 2.849 26.427 1.00 89.19 107 GLU A O 1
ATOM 918 N N . ILE A 1 108 ? -24.355 4.908 26.982 1.00 88.69 108 ILE A N 1
ATOM 919 C CA . ILE A 1 108 ? -23.140 4.863 26.155 1.00 88.69 108 ILE A CA 1
ATOM 920 C C . ILE A 1 108 ? -22.224 3.732 26.632 1.00 88.69 108 ILE A C 1
ATOM 922 O O . ILE A 1 108 ? -21.778 2.920 25.818 1.00 88.69 108 ILE A O 1
ATOM 926 N N . ASN A 1 109 ? -21.984 3.633 27.941 1.00 89.56 109 ASN A N 1
ATOM 927 C CA . ASN A 1 109 ? -21.149 2.582 28.522 1.00 89.56 109 ASN A CA 1
ATOM 928 C C . ASN A 1 109 ? -21.710 1.185 28.237 1.00 89.56 109 ASN A C 1
ATOM 930 O O . ASN A 1 109 ? -20.965 0.293 27.828 1.00 89.56 109 ASN A O 1
ATOM 934 N N . SER A 1 110 ? -23.024 1.008 28.370 1.00 92.19 110 SER A N 1
ATOM 935 C CA . SER A 1 110 ? -23.699 -0.258 28.067 1.00 92.19 110 SER A CA 1
ATOM 936 C C . SER A 1 110 ? -23.520 -0.656 26.598 1.00 92.19 110 SER A C 1
ATOM 938 O O . SER A 1 110 ? -23.144 -1.793 26.306 1.00 92.19 110 SER A O 1
ATOM 940 N N . LYS A 1 111 ? -23.692 0.290 25.661 1.00 92.62 111 LYS A N 1
ATOM 941 C CA . LYS A 1 111 ? -23.448 0.057 24.225 1.00 92.62 111 LYS A CA 1
ATOM 942 C C . LYS A 1 111 ? -21.997 -0.327 23.942 1.00 92.62 111 LYS A C 1
ATOM 944 O O . LYS A 1 111 ? -21.761 -1.233 23.146 1.00 92.62 111 LYS A O 1
ATOM 949 N N . ILE A 1 112 ? -21.033 0.330 24.590 1.00 93.69 112 ILE A N 1
ATOM 950 C CA . ILE A 1 112 ? -19.604 0.010 24.447 1.00 93.69 112 ILE A CA 1
ATOM 951 C C . ILE A 1 112 ? -19.326 -1.420 24.915 1.00 93.69 112 ILE A C 1
ATOM 953 O O . ILE A 1 112 ? -18.695 -2.179 24.182 1.00 93.69 112 ILE A O 1
ATOM 957 N N . ILE A 1 113 ? -19.812 -1.800 26.101 1.00 93.62 113 ILE A N 1
ATOM 958 C CA . ILE A 1 113 ? -19.603 -3.141 26.669 1.00 93.62 113 ILE A CA 1
ATOM 959 C C . ILE A 1 113 ? -20.174 -4.215 25.741 1.00 93.62 113 ILE A C 1
ATOM 961 O O . ILE A 1 113 ? -19.482 -5.182 25.428 1.00 93.62 113 ILE A O 1
ATOM 965 N N . MET A 1 114 ? -21.398 -4.020 25.241 1.00 92.94 114 MET A N 1
ATOM 966 C CA . MET A 1 114 ? -22.006 -4.941 24.277 1.00 92.94 114 MET A CA 1
ATOM 967 C C . MET A 1 114 ? -21.197 -5.023 22.974 1.00 92.94 114 MET A C 1
ATOM 969 O O . MET A 1 114 ? -20.960 -6.113 22.449 1.00 92.94 114 MET A O 1
ATOM 973 N N . ALA A 1 115 ? -20.738 -3.879 22.460 1.00 94.56 115 ALA A N 1
ATOM 974 C CA . ALA A 1 115 ? -19.992 -3.827 21.211 1.00 94.56 115 ALA A CA 1
ATOM 975 C C . ALA A 1 115 ? -18.641 -4.536 21.297 1.00 94.56 115 ALA A C 1
ATOM 977 O O . ALA A 1 115 ? -18.274 -5.251 20.372 1.00 94.56 115 ALA A O 1
ATOM 978 N N . LEU A 1 116 ? -17.918 -4.393 22.410 1.00 95.75 116 LEU A N 1
ATOM 979 C CA . LEU A 1 116 ? -16.591 -4.986 22.596 1.00 95.75 116 LEU A CA 1
ATOM 980 C C . LEU A 1 116 ? -16.563 -6.508 22.386 1.00 95.75 116 LEU A C 1
ATOM 982 O O . LEU A 1 116 ? -15.575 -7.020 21.852 1.00 95.75 116 LEU A O 1
ATOM 986 N N . GLU A 1 117 ? -17.626 -7.216 22.775 1.00 95.38 117 GLU A N 1
ATOM 987 C CA . GLU A 1 117 ? -17.735 -8.673 22.623 1.00 95.38 117 GLU A CA 1
ATOM 988 C C . GLU A 1 117 ? -18.331 -9.127 21.284 1.00 95.38 117 GLU A C 1
ATOM 990 O O . GLU A 1 117 ? -18.250 -10.314 20.961 1.00 95.38 117 GLU A O 1
ATOM 995 N N . SER A 1 118 ? -18.881 -8.200 20.499 1.00 95.25 118 SER A N 1
ATOM 996 C CA . SER A 1 118 ? -19.497 -8.473 19.197 1.00 95.25 118 SER A CA 1
ATOM 997 C C . SER A 1 118 ? -18.468 -8.382 18.069 1.00 95.25 118 SER A C 1
ATOM 999 O O . SER A 1 118 ? -17.452 -7.684 18.190 1.00 95.25 118 SER A O 1
ATOM 1001 N N . LYS A 1 119 ? -18.718 -9.067 16.948 1.00 95.81 119 LYS A N 1
ATOM 1002 C CA . LYS A 1 119 ? -17.939 -8.866 15.723 1.00 95.81 119 LYS A CA 1
ATOM 1003 C C . LYS A 1 119 ? -18.455 -7.651 14.972 1.00 95.81 119 LYS A C 1
ATOM 1005 O O . LYS A 1 119 ? -19.614 -7.263 15.087 1.00 95.81 119 LYS A O 1
ATOM 1010 N N . LEU A 1 120 ? -17.599 -7.060 14.147 1.00 93.25 120 LEU A N 1
ATOM 1011 C CA . LEU A 1 120 ? -18.022 -5.999 13.230 1.00 93.25 120 LEU A CA 1
ATOM 1012 C C . LEU A 1 120 ? -19.036 -6.508 12.201 1.00 93.25 120 LEU A C 1
ATOM 1014 O O . LEU A 1 120 ? -19.977 -5.783 11.882 1.00 93.25 120 LEU A O 1
ATOM 1018 N N . SER A 1 121 ? -18.861 -7.743 11.722 1.00 94.88 121 SER A N 1
ATOM 1019 C CA . SER A 1 121 ? -19.767 -8.399 10.775 1.00 94.88 121 SER A CA 1
ATOM 1020 C C . SER A 1 121 ? -21.183 -8.622 11.321 1.00 94.88 121 SER A C 1
ATOM 1022 O O . SER A 1 121 ? -22.108 -8.754 10.522 1.00 94.88 121 SER A O 1
ATOM 1024 N N . ASP A 1 122 ? -21.382 -8.566 12.643 1.00 94.25 122 ASP A N 1
ATOM 1025 C CA . ASP A 1 122 ? -22.701 -8.707 13.277 1.00 94.25 122 ASP A CA 1
ATOM 1026 C C . ASP A 1 122 ? -23.563 -7.434 13.146 1.00 94.25 122 ASP A C 1
ATOM 1028 O O . ASP A 1 122 ? -24.779 -7.464 13.343 1.00 94.25 122 ASP A O 1
ATOM 1032 N N . TYR A 1 123 ? -22.958 -6.292 12.800 1.00 91.50 123 TYR A N 1
ATOM 1033 C CA . TYR A 1 123 ? -23.669 -5.023 12.661 1.00 91.50 123 TYR A CA 1
ATOM 1034 C C . TYR A 1 123 ? -24.164 -4.805 11.233 1.00 91.50 123 TYR A C 1
ATOM 1036 O O . TYR A 1 123 ? -23.389 -4.821 10.278 1.00 91.50 123 TYR A O 1
ATOM 1044 N N . SER A 1 124 ? -25.434 -4.413 11.087 1.00 89.38 124 SER A N 1
ATOM 1045 C CA . SER A 1 124 ? -26.012 -4.010 9.791 1.00 89.38 124 SER A CA 1
ATOM 1046 C C . SER A 1 124 ? -25.269 -2.847 9.117 1.00 89.38 124 SER A C 1
ATOM 1048 O O . SER A 1 124 ? -25.347 -2.667 7.906 1.00 89.38 124 SER A O 1
ATOM 1050 N N . GLN A 1 125 ? -24.518 -2.059 9.892 1.00 88.25 125 GLN A N 1
ATOM 1051 C CA . GLN A 1 125 ? -23.719 -0.926 9.422 1.00 88.25 125 GLN A CA 1
ATOM 1052 C C . GLN A 1 125 ? -22.256 -1.300 9.110 1.00 88.25 125 GLN A C 1
ATOM 1054 O O . GLN A 1 125 ? -21.453 -0.400 8.860 1.00 88.25 125 GLN A O 1
ATOM 1059 N N . CYS A 1 126 ? -21.890 -2.591 9.117 1.00 90.44 126 CYS A N 1
ATOM 1060 C CA . CYS A 1 126 ? -20.521 -3.078 8.888 1.00 90.44 126 CYS A CA 1
ATOM 1061 C C . CYS A 1 126 ? -19.872 -2.465 7.635 1.00 90.44 126 CYS A C 1
ATOM 1063 O O . CYS A 1 126 ? -18.743 -1.971 7.690 1.00 90.44 126 CYS A O 1
ATOM 1065 N N . ASP A 1 127 ? -20.604 -2.415 6.520 1.00 87.50 127 ASP A N 1
ATOM 1066 C CA . ASP A 1 127 ? -20.095 -1.842 5.271 1.00 87.50 127 ASP A CA 1
ATOM 1067 C C . ASP A 1 127 ? -19.820 -0.345 5.389 1.00 87.50 127 ASP A C 1
ATOM 1069 O O . ASP A 1 127 ? -18.816 0.143 4.868 1.00 87.50 127 ASP A O 1
ATOM 1073 N N . ARG A 1 128 ? -20.649 0.393 6.140 1.00 88.12 128 ARG A N 1
ATOM 1074 C CA . ARG A 1 128 ? -20.374 1.803 6.425 1.00 88.12 128 ARG A CA 1
ATOM 1075 C C . ARG A 1 128 ? -19.101 1.923 7.245 1.00 88.12 128 ARG A C 1
ATOM 1077 O O . ARG A 1 128 ? -18.247 2.720 6.885 1.00 88.12 128 ARG A O 1
ATOM 1084 N N . LEU A 1 129 ? -18.923 1.108 8.284 1.00 90.19 129 LEU A N 1
ATOM 1085 C CA . LEU A 1 129 ? -17.761 1.143 9.184 1.00 90.19 129 LEU A CA 1
ATOM 1086 C C . LEU A 1 129 ? -16.423 0.839 8.489 1.00 90.19 129 LEU A C 1
ATOM 1088 O O . LEU A 1 129 ? -15.370 1.190 9.027 1.00 90.19 129 LEU A O 1
ATOM 1092 N N . CYS A 1 130 ? -16.434 0.273 7.275 1.00 90.50 130 CYS A N 1
ATOM 1093 C CA . CYS A 1 130 ? -15.214 -0.009 6.516 1.00 90.50 130 CYS A CA 1
ATOM 1094 C C . CYS A 1 130 ? -14.353 1.241 6.244 1.00 90.50 130 CYS A C 1
ATOM 1096 O O . CYS A 1 130 ? -13.139 1.121 6.068 1.00 90.50 130 CYS A O 1
ATOM 1098 N N . HIS A 1 131 ? -14.936 2.447 6.251 1.00 90.25 131 HIS A N 1
ATOM 1099 C CA . HIS A 1 131 ? -14.188 3.691 6.044 1.00 90.25 131 HIS A CA 1
ATOM 1100 C C . HIS A 1 131 ? -13.148 3.961 7.145 1.00 90.25 131 HIS A C 1
ATOM 1102 O O . HIS A 1 131 ? -12.127 4.588 6.874 1.00 90.25 131 HIS A O 1
ATOM 1108 N N . HIS A 1 132 ? -13.340 3.441 8.365 1.00 91.75 132 HIS A N 1
ATOM 1109 C CA . HIS A 1 132 ? -12.355 3.578 9.450 1.00 91.75 132 HIS A CA 1
ATOM 1110 C C . HIS A 1 132 ? -11.065 2.802 9.183 1.00 91.75 132 HIS A C 1
ATOM 1112 O O . HIS A 1 132 ? -9.992 3.203 9.642 1.00 91.75 132 HIS A O 1
ATOM 1118 N N . PHE A 1 133 ? -11.170 1.731 8.397 1.00 91.94 133 PHE A N 1
ATOM 1119 C CA . PHE A 1 133 ? -10.073 0.842 8.015 1.00 91.94 133 PHE A CA 1
ATOM 1120 C C . PHE A 1 133 ? -9.314 1.343 6.784 1.00 91.94 133 PHE A C 1
ATOM 1122 O O . PHE A 1 133 ? -8.157 0.979 6.581 1.00 91.94 133 PHE A O 1
ATOM 1129 N N . LYS A 1 134 ? -9.950 2.191 5.971 1.00 88.62 134 LYS A N 1
ATOM 1130 C CA . LYS A 1 134 ? -9.433 2.633 4.675 1.00 88.62 134 LYS A CA 1
ATOM 1131 C C . LYS A 1 134 ? -8.928 4.076 4.722 1.00 88.62 134 LYS A C 1
ATOM 1133 O O . LYS A 1 134 ? -9.341 4.883 5.552 1.00 88.62 134 LYS A O 1
ATOM 1138 N N . GLU A 1 135 ? -8.002 4.405 3.839 1.00 87.38 135 GLU A N 1
ATOM 1139 C CA . GLU A 1 135 ? -7.605 5.761 3.477 1.00 87.38 135 GLU A CA 1
ATOM 1140 C C . GLU A 1 135 ? -7.864 5.947 1.984 1.00 87.38 135 GLU A C 1
ATOM 1142 O O . GLU A 1 135 ? -7.183 5.369 1.130 1.00 87.38 135 GLU A O 1
ATOM 1147 N N . ASN A 1 136 ? -8.884 6.746 1.670 1.00 81.44 136 ASN A N 1
ATOM 1148 C CA . ASN A 1 136 ? -9.250 7.041 0.293 1.00 81.44 136 ASN A CA 1
ATOM 1149 C C . ASN A 1 136 ? -8.174 7.928 -0.335 1.00 81.44 136 ASN A C 1
ATOM 1151 O O . ASN A 1 136 ? -8.090 9.118 -0.042 1.00 81.44 136 ASN A O 1
ATOM 1155 N N . SER A 1 137 ? -7.365 7.342 -1.213 1.00 85.94 137 SER A N 1
ATOM 1156 C CA . SER A 1 137 ? -6.434 8.074 -2.061 1.00 85.94 137 SER A CA 1
ATOM 1157 C C . SER A 1 137 ? -6.440 7.491 -3.468 1.00 85.94 137 SER A C 1
ATOM 1159 O O . SER A 1 137 ? -6.296 6.281 -3.650 1.00 85.94 137 SER A O 1
ATOM 1161 N N . ASN A 1 138 ? -6.588 8.375 -4.455 1.00 82.12 138 ASN A N 1
ATOM 1162 C CA . ASN A 1 138 ? -6.405 8.069 -5.877 1.00 82.12 138 ASN A CA 1
ATOM 1163 C C . ASN A 1 138 ? -4.940 8.228 -6.316 1.00 82.12 138 ASN A C 1
ATOM 1165 O O . ASN A 1 138 ? -4.614 8.015 -7.483 1.00 82.12 138 ASN A O 1
ATOM 1169 N N . ASN A 1 139 ? -4.070 8.659 -5.396 1.00 88.00 139 ASN A N 1
ATOM 1170 C CA . ASN A 1 139 ? -2.646 8.801 -5.639 1.00 88.00 139 ASN A CA 1
ATOM 1171 C C . ASN A 1 139 ? -1.831 8.438 -4.386 1.00 88.00 139 ASN A C 1
ATOM 1173 O O . ASN A 1 139 ? -1.291 9.334 -3.731 1.00 88.00 139 ASN A O 1
ATOM 1177 N N . PRO A 1 140 ? -1.816 7.157 -3.965 1.00 93.69 140 PRO A N 1
ATOM 1178 C CA . PRO A 1 140 ? -1.090 6.759 -2.768 1.00 93.69 140 PRO A CA 1
ATOM 1179 C C . PRO A 1 140 ? 0.407 7.022 -2.938 1.00 93.69 140 PRO A C 1
ATOM 1181 O O . PRO A 1 140 ? 1.000 6.688 -3.961 1.00 93.69 140 PRO A O 1
ATOM 1184 N N . ASN A 1 141 ? 1.016 7.597 -1.909 1.00 93.62 141 ASN A N 1
ATOM 1185 C CA . ASN A 1 141 ? 2.455 7.806 -1.810 1.00 93.62 141 ASN A CA 1
ATOM 1186 C C . ASN A 1 141 ? 2.980 7.234 -0.488 1.00 93.62 141 ASN A C 1
ATOM 1188 O O . ASN A 1 141 ? 2.205 6.713 0.319 1.00 93.62 141 ASN A O 1
ATOM 1192 N N . TYR A 1 142 ? 4.288 7.334 -0.265 1.00 92.19 142 TYR A N 1
ATOM 1193 C CA . TYR A 1 142 ? 4.940 6.803 0.932 1.00 92.19 142 TYR A CA 1
ATOM 1194 C C . TYR A 1 142 ? 4.329 7.335 2.245 1.00 92.19 142 TYR A C 1
ATOM 1196 O O . TYR A 1 142 ? 4.061 6.568 3.173 1.00 92.19 142 TYR A O 1
ATOM 1204 N N . THR A 1 143 ? 4.013 8.632 2.308 1.00 93.06 143 THR A N 1
ATOM 1205 C CA . THR A 1 143 ? 3.369 9.264 3.471 1.00 93.06 143 THR A CA 1
ATOM 1206 C C . THR A 1 143 ? 1.957 8.729 3.710 1.00 93.06 143 THR A C 1
ATOM 1208 O O . THR A 1 143 ? 1.596 8.425 4.845 1.00 93.06 143 THR A O 1
ATOM 1211 N N . ILE A 1 144 ? 1.160 8.569 2.651 1.00 94.94 144 ILE A N 1
ATOM 1212 C CA . ILE A 1 144 ? -0.197 8.007 2.739 1.00 94.94 144 ILE A CA 1
ATOM 1213 C C . ILE A 1 144 ? -0.128 6.547 3.201 1.00 94.94 144 ILE A C 1
ATOM 1215 O O . ILE A 1 144 ? -0.845 6.163 4.120 1.00 94.94 144 ILE A O 1
ATOM 1219 N N . LEU A 1 145 ? 0.782 5.738 2.646 1.00 96.12 145 LEU A N 1
ATOM 1220 C CA . LEU A 1 145 ? 0.983 4.367 3.120 1.00 96.12 145 LEU A CA 1
ATOM 1221 C C . LEU A 1 145 ? 1.378 4.345 4.606 1.00 96.12 145 LEU A C 1
ATOM 1223 O O . LEU A 1 145 ? 0.818 3.567 5.376 1.00 96.12 145 LEU A O 1
ATOM 1227 N N . THR A 1 146 ? 2.287 5.227 5.028 1.00 95.75 146 THR A N 1
ATOM 1228 C CA . THR A 1 146 ? 2.702 5.357 6.435 1.00 95.75 146 THR A CA 1
ATOM 1229 C C . THR A 1 146 ? 1.515 5.666 7.348 1.00 95.75 146 THR A C 1
ATOM 1231 O O . THR A 1 146 ? 1.336 5.011 8.377 1.00 95.75 146 THR A O 1
ATOM 1234 N N . ASN A 1 147 ? 0.676 6.632 6.967 1.00 94.19 147 ASN A N 1
ATOM 1235 C CA . ASN A 1 147 ? -0.506 7.019 7.735 1.00 94.19 147 ASN A CA 1
ATOM 1236 C C . ASN A 1 147 ? -1.508 5.868 7.842 1.00 94.19 147 ASN A C 1
ATOM 1238 O O . ASN A 1 147 ? -1.940 5.540 8.956 1.00 94.19 147 ASN A O 1
ATOM 1242 N N . MET A 1 148 ? -1.785 5.197 6.721 1.00 95.69 148 MET A N 1
ATOM 1243 C CA . MET A 1 148 ? -2.656 4.028 6.659 1.00 95.69 148 MET A CA 1
ATOM 1244 C C . MET A 1 148 ? -2.155 2.911 7.584 1.00 95.69 148 MET A C 1
ATOM 1246 O O . MET A 1 148 ? -2.902 2.463 8.456 1.00 95.69 148 MET A O 1
ATOM 1250 N N . LEU A 1 149 ? -0.880 2.520 7.480 1.00 96.50 149 LEU A N 1
ATOM 1251 C CA . LEU A 1 149 ? -0.268 1.474 8.312 1.00 96.50 149 LEU A CA 1
ATOM 1252 C C . LEU A 1 149 ? -0.239 1.838 9.801 1.00 96.50 149 LEU A C 1
ATOM 1254 O O . LEU A 1 149 ? -0.427 0.975 10.664 1.00 96.50 149 LEU A O 1
ATOM 1258 N N . SER A 1 150 ? -0.111 3.127 10.124 1.00 94.88 150 SER A N 1
ATOM 1259 C CA . SER A 1 150 ? -0.130 3.597 11.510 1.00 94.88 150 SER A CA 1
ATOM 1260 C C . SER A 1 150 ? -1.450 3.295 12.232 1.00 94.88 150 SER A C 1
ATOM 1262 O O . SER A 1 150 ? -1.464 3.264 13.466 1.00 94.88 150 SER A O 1
ATOM 1264 N N . LYS A 1 151 ? -2.561 3.086 11.502 1.00 94.25 151 LYS A N 1
ATOM 1265 C CA . LYS A 1 151 ? -3.858 2.665 12.069 1.00 94.25 151 LYS A CA 1
ATOM 1266 C C . LYS A 1 151 ? -3.800 1.254 12.657 1.00 94.25 151 LYS A C 1
ATOM 1268 O O . LYS A 1 151 ? -4.539 0.962 13.594 1.00 94.25 151 LYS A O 1
ATOM 1273 N N . TYR A 1 152 ? -2.892 0.434 12.137 1.00 95.50 152 TYR A N 1
ATOM 1274 C CA . TYR A 1 152 ? -2.653 -0.963 12.495 1.00 95.50 152 TYR A CA 1
ATOM 1275 C C . TYR A 1 152 ? -1.406 -1.131 13.375 1.00 95.50 152 TYR A C 1
ATOM 1277 O O . TYR A 1 152 ? -0.906 -2.236 13.542 1.00 95.50 152 TYR A O 1
ATOM 1285 N N . ASN A 1 153 ? -0.868 -0.033 13.925 1.00 94.06 153 ASN A N 1
ATOM 1286 C CA . ASN A 1 153 ? 0.387 -0.030 14.684 1.00 94.06 153 ASN A CA 1
ATOM 1287 C C . ASN A 1 153 ? 1.556 -0.683 13.917 1.00 94.06 153 ASN A C 1
ATOM 1289 O O . ASN A 1 153 ? 2.400 -1.350 14.521 1.00 94.06 153 ASN A O 1
ATOM 1293 N N . ILE A 1 154 ? 1.586 -0.515 12.592 1.00 95.81 154 ILE A N 1
ATOM 1294 C CA . ILE A 1 154 ? 2.673 -0.957 11.715 1.00 95.81 154 ILE A CA 1
ATOM 1295 C C . ILE A 1 154 ? 3.497 0.276 11.334 1.00 95.81 154 ILE A C 1
ATOM 1297 O O . ILE A 1 154 ? 2.952 1.281 10.875 1.00 95.81 154 ILE A O 1
ATOM 1301 N N . THR A 1 155 ? 4.813 0.205 11.536 1.00 96.38 155 THR A N 1
ATOM 1302 C CA . THR A 1 155 ? 5.737 1.314 11.262 1.00 96.38 155 THR A CA 1
ATOM 1303 C C . THR A 1 155 ? 6.479 1.058 9.957 1.00 96.38 155 THR A C 1
ATOM 1305 O O . THR A 1 155 ? 7.420 0.266 9.939 1.00 96.38 155 THR A O 1
ATOM 1308 N N . LEU A 1 156 ? 6.110 1.769 8.884 1.00 95.62 156 LEU A N 1
ATOM 1309 C CA . LEU A 1 156 ? 6.711 1.588 7.554 1.00 95.62 156 LEU A CA 1
ATOM 1310 C C . LEU A 1 156 ? 8.241 1.717 7.575 1.00 95.62 156 LEU A C 1
ATOM 1312 O O . LEU A 1 156 ? 8.937 0.845 7.073 1.00 95.62 156 LEU A O 1
ATOM 1316 N N . LYS A 1 157 ? 8.773 2.737 8.261 1.00 94.25 157 LYS A N 1
ATOM 1317 C CA . LYS A 1 157 ? 10.225 2.942 8.410 1.00 94.25 157 LYS A CA 1
ATOM 1318 C C . LYS A 1 157 ? 10.948 1.743 9.039 1.00 94.25 157 LYS A C 1
ATOM 1320 O O . LYS A 1 157 ? 12.086 1.465 8.680 1.00 94.25 157 LYS A O 1
ATOM 1325 N N . LYS A 1 158 ? 10.303 1.045 9.983 1.00 93.81 158 LYS A N 1
ATOM 1326 C CA . LYS A 1 158 ? 10.875 -0.154 10.611 1.00 93.81 158 LYS A CA 1
ATOM 1327 C C . LYS A 1 158 ? 10.931 -1.304 9.605 1.00 93.81 158 LYS A C 1
ATOM 1329 O O . LYS A 1 158 ? 11.969 -1.943 9.514 1.00 93.81 158 LYS A O 1
ATOM 1334 N N . LEU A 1 159 ? 9.852 -1.513 8.844 1.00 94.62 159 LEU A N 1
ATOM 1335 C CA . LEU A 1 159 ? 9.799 -2.541 7.801 1.00 94.62 159 LEU A CA 1
ATOM 1336 C C . LEU A 1 159 ? 10.867 -2.303 6.729 1.00 94.62 159 LEU A C 1
ATOM 1338 O O . LEU A 1 159 ? 11.623 -3.210 6.425 1.00 94.62 159 LEU A O 1
ATOM 1342 N N . ILE A 1 160 ? 10.997 -1.071 6.226 1.00 93.81 160 ILE A N 1
ATOM 1343 C CA . ILE A 1 160 ? 12.027 -0.732 5.230 1.00 93.81 160 ILE A CA 1
ATOM 1344 C C . ILE A 1 160 ? 13.434 -0.987 5.771 1.00 93.81 160 ILE A C 1
ATOM 1346 O O . ILE A 1 160 ? 14.246 -1.592 5.081 1.00 93.81 160 ILE A O 1
ATOM 1350 N N . LYS A 1 161 ? 13.719 -0.577 7.014 1.00 93.00 161 LYS A N 1
ATOM 1351 C CA . LYS A 1 161 ? 15.020 -0.839 7.640 1.00 93.00 161 LYS A CA 1
ATOM 1352 C C . LYS A 1 161 ? 15.318 -2.341 7.712 1.00 93.00 161 LYS A C 1
ATOM 1354 O O . LYS A 1 161 ? 16.406 -2.755 7.338 1.00 93.00 161 LYS A O 1
ATOM 1359 N N . GLN A 1 162 ? 14.349 -3.138 8.153 1.00 91.25 162 GLN A N 1
ATOM 1360 C CA . GLN A 1 162 ? 14.490 -4.592 8.199 1.00 91.25 162 GLN A CA 1
ATOM 1361 C C . GLN A 1 162 ? 14.721 -5.169 6.799 1.00 91.25 162 GLN A C 1
ATOM 1363 O O . GLN A 1 162 ? 15.589 -6.010 6.614 1.00 91.25 162 GLN A O 1
ATOM 1368 N N . MET A 1 163 ? 14.004 -4.675 5.790 1.00 92.38 163 MET A N 1
ATOM 1369 C CA . MET A 1 163 ? 14.174 -5.153 4.424 1.00 92.38 163 MET A CA 1
ATOM 1370 C C . MET A 1 163 ? 15.552 -4.842 3.837 1.00 92.38 163 MET A C 1
ATOM 1372 O O . MET A 1 163 ? 16.075 -5.644 3.065 1.00 92.38 163 MET A O 1
ATOM 1376 N N . ILE A 1 164 ? 16.130 -3.689 4.178 1.00 91.94 164 ILE A N 1
ATOM 1377 C CA . ILE A 1 164 ? 17.499 -3.326 3.79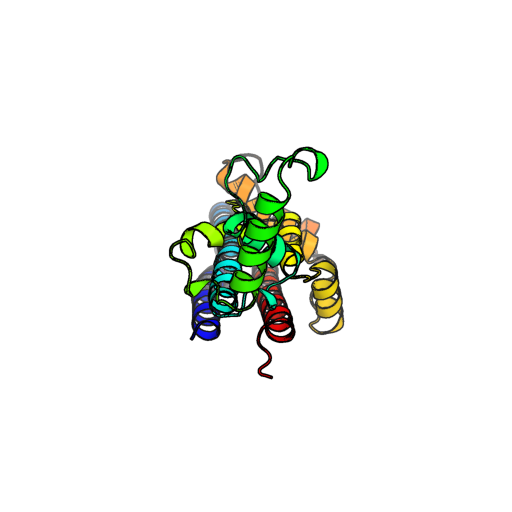3 1.00 91.94 164 ILE A CA 1
ATOM 1378 C C . ILE A 1 164 ? 18.486 -4.326 4.409 1.00 91.94 164 ILE A C 1
ATOM 1380 O O . ILE A 1 164 ? 19.375 -4.826 3.724 1.00 91.94 164 ILE A O 1
ATOM 1384 N N . GLU A 1 165 ? 18.297 -4.649 5.691 1.00 89.69 165 GLU A N 1
ATOM 1385 C CA . GLU A 1 165 ? 19.169 -5.549 6.453 1.00 89.69 165 GLU A CA 1
ATOM 1386 C C . GLU A 1 165 ? 19.028 -7.025 6.024 1.00 89.69 165 GLU A C 1
ATOM 1388 O O . GLU A 1 165 ? 20.029 -7.739 5.972 1.00 89.69 165 GLU A O 1
ATOM 1393 N N . GLU A 1 166 ? 17.816 -7.487 5.695 1.00 86.88 166 GLU A N 1
ATOM 1394 C CA . GLU A 1 166 ? 17.503 -8.913 5.490 1.00 86.88 166 GLU A CA 1
ATOM 1395 C C . GLU A 1 166 ? 17.351 -9.328 4.019 1.00 86.88 166 GLU A C 1
ATOM 1397 O O . GLU A 1 166 ? 17.687 -10.457 3.663 1.00 86.88 166 GLU A O 1
ATOM 1402 N N . TYR A 1 167 ? 16.852 -8.442 3.152 1.00 78.56 167 TYR A N 1
ATOM 1403 C CA . TYR A 1 167 ? 16.462 -8.785 1.776 1.00 78.56 167 TYR A CA 1
ATOM 1404 C C . TYR A 1 167 ? 17.242 -8.023 0.701 1.00 78.56 167 TYR A C 1
ATOM 1406 O O . TYR A 1 167 ? 16.890 -8.093 -0.478 1.00 7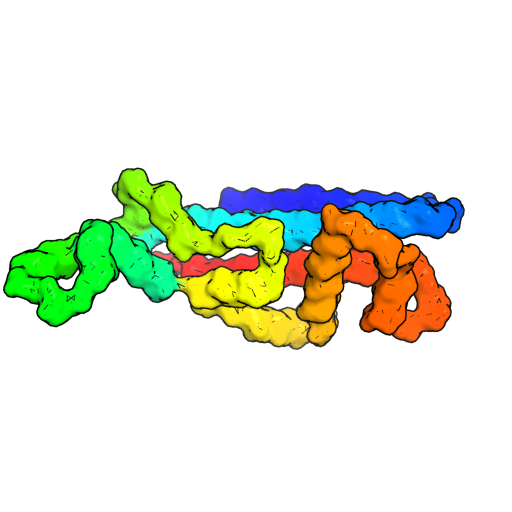8.56 167 TYR A O 1
ATOM 1414 N N . SER A 1 168 ? 18.288 -7.291 1.096 1.00 81.19 168 SER A N 1
ATOM 1415 C CA . SER A 1 168 ? 19.156 -6.529 0.189 1.00 81.19 168 SER A CA 1
ATOM 1416 C C . SER A 1 168 ? 18.403 -5.539 -0.712 1.00 81.19 168 SER A C 1
ATOM 1418 O O . SER A 1 168 ? 18.830 -5.285 -1.840 1.00 81.19 168 SER A O 1
ATOM 1420 N N . ILE A 1 169 ? 17.289 -4.958 -0.241 1.00 88.75 169 ILE A N 1
ATOM 1421 C CA . ILE A 1 169 ? 16.707 -3.809 -0.950 1.00 88.75 169 ILE A CA 1
ATOM 1422 C C . ILE A 1 169 ? 17.653 -2.606 -0.820 1.00 88.75 169 ILE A C 1
ATOM 1424 O O . ILE A 1 169 ? 18.320 -2.463 0.207 1.00 88.75 169 ILE A O 1
ATOM 1428 N N . PRO A 1 170 ? 17.717 -1.715 -1.819 1.00 90.06 170 PRO A N 1
ATOM 1429 C CA . PRO A 1 170 ? 18.629 -0.586 -1.765 1.00 90.06 170 PRO A CA 1
ATOM 1430 C C . PRO A 1 170 ? 18.143 0.484 -0.779 1.00 90.06 170 PRO A C 1
ATOM 1432 O O . PRO A 1 170 ? 16.947 0.777 -0.698 1.00 90.06 170 PRO A O 1
ATOM 1435 N N . ASP A 1 171 ? 19.088 1.155 -0.116 1.00 90.50 171 ASP A N 1
ATOM 1436 C CA . ASP A 1 171 ? 18.818 2.269 0.811 1.00 90.50 171 ASP A CA 1
ATOM 1437 C C . ASP A 1 171 ? 18.025 3.417 0.162 1.00 90.50 171 ASP A C 1
ATOM 1439 O O . ASP A 1 171 ? 17.310 4.153 0.840 1.00 90.50 171 ASP A O 1
ATOM 1443 N N . ASN A 1 172 ? 18.111 3.553 -1.167 1.00 90.69 172 ASN A N 1
ATOM 1444 C CA . ASN A 1 172 ? 17.391 4.558 -1.947 1.00 90.69 172 ASN A CA 1
ATOM 1445 C C . ASN A 1 172 ? 15.995 4.108 -2.422 1.00 90.69 172 ASN A C 1
ATOM 1447 O O . ASN A 1 172 ? 15.430 4.716 -3.331 1.00 90.69 172 ASN A O 1
ATOM 1451 N N . PHE A 1 173 ? 15.415 3.051 -1.841 1.00 92.50 173 PHE A N 1
ATOM 1452 C CA . PHE A 1 173 ? 14.090 2.557 -2.234 1.00 92.50 173 PHE A CA 1
ATOM 1453 C C . PHE A 1 173 ? 12.997 3.640 -2.172 1.00 92.50 173 PHE A C 1
ATOM 1455 O O . PHE A 1 173 ? 12.161 3.722 -3.076 1.00 92.50 173 PHE A O 1
ATOM 1462 N N . GLU A 1 174 ? 13.008 4.495 -1.144 1.00 92.56 174 GLU A N 1
ATOM 1463 C CA . GLU A 1 174 ? 12.037 5.593 -1.028 1.00 92.56 174 GLU A CA 1
ATOM 1464 C C . GLU A 1 174 ? 12.148 6.571 -2.211 1.00 92.56 174 GLU A C 1
ATOM 1466 O O . GLU A 1 174 ? 11.130 6.971 -2.782 1.00 92.56 174 GLU A O 1
ATOM 1471 N N . ASP A 1 175 ? 13.370 6.883 -2.649 1.00 93.94 175 ASP A N 1
ATOM 1472 C CA . ASP A 1 175 ? 13.622 7.740 -3.811 1.00 93.94 175 ASP A CA 1
ATOM 1473 C C . ASP A 1 175 ? 13.157 7.083 -5.112 1.00 93.94 175 ASP A C 1
ATOM 1475 O O . ASP A 1 175 ? 12.503 7.737 -5.930 1.00 93.94 175 ASP A O 1
ATOM 1479 N N . ARG A 1 176 ? 13.410 5.776 -5.279 1.00 94.69 176 ARG A N 1
ATOM 1480 C CA . ARG A 1 176 ? 12.916 4.997 -6.428 1.00 94.69 176 ARG A CA 1
ATOM 1481 C C . ARG A 1 176 ? 11.389 5.038 -6.510 1.00 94.69 176 ARG A C 1
ATOM 1483 O O . ARG A 1 176 ? 10.826 5.319 -7.567 1.00 94.69 176 ARG A O 1
ATOM 1490 N N . LEU A 1 177 ? 10.696 4.810 -5.393 1.00 94.88 177 LEU A N 1
ATOM 1491 C CA . LEU A 1 177 ? 9.233 4.858 -5.347 1.00 94.88 177 LEU A CA 1
ATOM 1492 C C . LEU A 1 177 ? 8.703 6.270 -5.642 1.00 94.88 177 LEU A C 1
ATOM 1494 O O . LEU A 1 177 ? 7.753 6.435 -6.413 1.00 94.88 177 LEU A O 1
ATOM 1498 N N . ASN A 1 178 ? 9.326 7.295 -5.059 1.00 94.44 178 ASN A N 1
ATOM 1499 C CA . ASN A 1 178 ? 8.966 8.690 -5.304 1.00 94.44 178 ASN A CA 1
ATOM 1500 C C . ASN A 1 178 ? 9.163 9.084 -6.771 1.00 94.44 178 ASN A C 1
ATOM 1502 O O . ASN A 1 178 ? 8.331 9.819 -7.311 1.00 94.44 178 ASN A O 1
ATOM 1506 N N . PHE A 1 179 ? 10.212 8.578 -7.424 1.00 94.62 179 PHE A N 1
ATOM 1507 C CA . PHE A 1 179 ? 10.410 8.734 -8.860 1.00 94.62 179 PHE A CA 1
ATOM 1508 C C . PHE A 1 179 ? 9.233 8.143 -9.642 1.00 94.62 179 PHE A C 1
ATOM 1510 O O . PHE A 1 179 ? 8.586 8.882 -10.378 1.00 94.62 179 PHE A O 1
ATOM 1517 N N . ILE A 1 180 ? 8.862 6.875 -9.416 1.00 96.06 180 ILE A N 1
ATOM 1518 C CA . ILE A 1 180 ? 7.729 6.238 -10.116 1.00 96.06 180 ILE A CA 1
ATOM 1519 C C . ILE A 1 180 ? 6.431 7.044 -9.956 1.00 96.06 180 ILE A C 1
ATOM 1521 O O . ILE A 1 180 ? 5.716 7.283 -10.932 1.00 96.06 180 ILE A O 1
ATOM 1525 N N . ILE A 1 181 ? 6.127 7.505 -8.738 1.00 94.38 181 ILE A N 1
ATOM 1526 C CA . ILE A 1 181 ? 4.914 8.286 -8.453 1.00 94.38 181 ILE A CA 1
ATOM 1527 C C . ILE A 1 181 ? 4.931 9.627 -9.195 1.00 94.38 181 ILE A C 1
ATOM 1529 O O . ILE A 1 181 ? 3.935 9.991 -9.826 1.00 94.38 181 ILE A O 1
ATOM 1533 N N . LYS A 1 182 ? 6.039 10.373 -9.122 1.00 92.62 182 LYS A N 1
ATOM 1534 C CA . LYS A 1 182 ? 6.178 11.669 -9.802 1.00 92.62 182 LYS A CA 1
ATOM 1535 C C . LYS A 1 182 ? 6.099 11.501 -11.316 1.00 92.62 182 LYS A C 1
ATOM 1537 O O . LYS A 1 182 ? 5.294 12.182 -11.945 1.00 92.62 182 LYS A O 1
ATOM 1542 N N . SER A 1 183 ? 6.842 10.548 -11.870 1.00 92.38 183 SER A N 1
ATOM 1543 C CA . SER A 1 183 ? 6.861 10.234 -13.298 1.00 92.38 183 SER A CA 1
ATOM 1544 C C . SER A 1 183 ? 5.469 9.877 -13.815 1.00 92.38 183 SER A C 1
ATOM 1546 O O . SER A 1 183 ? 5.004 10.484 -14.776 1.00 92.38 183 SER A O 1
ATOM 1548 N N . ARG A 1 184 ? 4.716 9.009 -13.122 1.00 92.62 184 ARG A N 1
ATOM 1549 C CA . ARG A 1 184 ? 3.321 8.716 -13.496 1.00 92.62 184 ARG A CA 1
ATOM 1550 C C . ARG A 1 184 ? 2.438 9.964 -13.494 1.00 92.62 184 ARG A C 1
ATOM 1552 O O . ARG A 1 184 ? 1.619 10.121 -14.396 1.00 92.62 184 ARG A O 1
ATOM 1559 N N . ASN A 1 185 ? 2.566 10.841 -12.497 1.00 89.75 185 ASN A N 1
ATOM 1560 C CA . ASN A 1 185 ? 1.763 12.069 -12.452 1.00 89.75 185 ASN A CA 1
ATOM 1561 C C . ASN A 1 185 ? 2.124 13.014 -13.602 1.00 89.75 185 ASN A C 1
ATOM 1563 O O . ASN A 1 185 ? 1.230 13.565 -14.235 1.00 89.75 185 ASN A O 1
ATOM 1567 N N . ASN A 1 186 ? 3.407 13.132 -13.935 1.00 89.25 186 ASN A N 1
ATOM 1568 C CA . ASN A 1 186 ? 3.849 13.950 -15.058 1.00 89.25 186 ASN A CA 1
ATOM 1569 C C . ASN A 1 186 ? 3.348 13.403 -16.407 1.00 89.25 186 ASN A C 1
ATOM 1571 O O . ASN A 1 186 ? 2.886 14.183 -17.238 1.00 89.25 186 ASN A O 1
ATOM 1575 N N . ILE A 1 187 ? 3.359 12.074 -16.593 1.00 89.94 187 ILE A N 1
ATOM 1576 C CA . ILE A 1 187 ? 2.771 11.402 -17.768 1.00 89.94 187 ILE A CA 1
ATOM 1577 C C . ILE A 1 187 ? 1.275 11.719 -17.870 1.00 89.94 187 ILE A C 1
ATOM 1579 O O . ILE A 1 187 ? 0.798 12.097 -18.936 1.00 89.94 187 ILE A O 1
ATOM 1583 N N . ALA A 1 188 ? 0.533 11.603 -16.765 1.00 85.75 188 ALA A N 1
ATOM 1584 C CA . ALA A 1 188 ? -0.910 11.841 -16.747 1.00 85.75 188 ALA A CA 1
ATOM 1585 C C . ALA A 1 188 ? -1.293 13.303 -17.036 1.00 85.75 188 ALA A C 1
ATOM 1587 O O . ALA A 1 188 ? -2.356 13.556 -17.598 1.00 85.75 188 ALA A O 1
ATOM 1588 N N . HIS A 1 189 ? -0.442 14.258 -16.655 1.00 83.94 189 HIS A N 1
ATOM 1589 C CA . HIS A 1 189 ? -0.667 15.687 -16.879 1.00 83.94 189 HIS A CA 1
ATOM 1590 C C . HIS A 1 189 ? -0.100 16.206 -18.207 1.00 83.94 189 HIS A C 1
ATOM 1592 O O . HIS A 1 189 ? -0.202 17.402 -18.465 1.00 83.94 189 HIS A O 1
ATOM 1598 N N . GLY A 1 190 ? 0.470 15.332 -19.046 1.00 72.44 190 GLY A N 1
ATOM 1599 C CA . GLY A 1 190 ? 0.990 15.713 -20.359 1.00 72.44 190 GLY A CA 1
ATOM 1600 C C . GLY A 1 190 ? 2.100 16.760 -20.281 1.00 72.44 190 GLY A C 1
ATOM 1601 O O . GLY A 1 190 ? 2.171 17.626 -21.143 1.00 72.44 190 GLY A O 1
ATOM 1602 N N . VAL A 1 191 ? 2.931 16.727 -19.231 1.00 67.06 191 VAL A N 1
ATOM 1603 C CA . VAL A 1 191 ? 4.034 17.686 -19.082 1.00 67.06 191 VAL A CA 1
ATOM 1604 C C . VAL A 1 191 ? 5.020 17.470 -20.235 1.00 67.06 191 VAL A C 1
ATOM 1606 O O . VAL A 1 191 ? 5.784 16.506 -20.222 1.00 67.06 191 VAL A O 1
ATOM 1609 N N . GLU A 1 192 ? 4.989 18.372 -21.220 1.00 52.06 192 GLU A N 1
ATOM 1610 C CA . GLU A 1 192 ? 5.782 18.323 -22.464 1.00 52.06 192 GLU A CA 1
ATOM 1611 C C . GLU A 1 192 ? 7.306 18.338 -22.224 1.00 52.06 192 GLU A C 1
ATOM 1613 O O . GLU A 1 192 ? 8.072 17.953 -23.098 1.00 52.06 192 GLU A O 1
ATOM 1618 N N . ASN A 1 193 ? 7.753 18.716 -21.020 1.00 51.12 193 ASN A N 1
ATOM 1619 C CA . ASN A 1 193 ? 9.166 18.931 -20.684 1.00 51.12 193 ASN A CA 1
ATOM 1620 C C . ASN A 1 193 ? 9.904 17.717 -20.093 1.00 51.12 193 ASN A C 1
ATOM 1622 O O . ASN A 1 193 ? 11.056 17.860 -19.693 1.00 51.12 193 ASN A O 1
ATOM 1626 N N . ILE A 1 194 ? 9.277 16.542 -19.980 1.00 57.25 194 ILE A N 1
ATOM 1627 C CA . ILE A 1 194 ? 10.013 15.318 -19.613 1.00 57.25 194 ILE A CA 1
ATOM 1628 C C . ILE A 1 194 ? 10.279 14.565 -20.897 1.00 57.25 194 ILE A C 1
ATOM 1630 O O . ILE A 1 194 ? 9.490 13.707 -21.299 1.00 57.25 194 ILE A O 1
ATOM 1634 N N . SER A 1 195 ? 11.331 14.998 -21.579 1.00 57.50 195 SER A N 1
ATOM 1635 C CA . SER A 1 195 ? 11.702 14.504 -22.897 1.00 57.50 195 SER A CA 1
ATOM 1636 C C . SER A 1 195 ? 12.555 13.238 -22.857 1.00 57.50 195 SER A C 1
ATOM 1638 O O . SER A 1 195 ? 12.735 12.654 -23.915 1.00 57.50 195 SER A O 1
ATOM 1640 N N . ASP A 1 196 ? 13.026 12.777 -21.688 1.00 78.44 196 ASP A N 1
ATOM 1641 C CA . ASP A 1 196 ? 13.834 11.554 -21.639 1.00 78.44 196 ASP A CA 1
ATOM 1642 C C . ASP A 1 196 ? 13.821 10.831 -20.271 1.00 78.44 196 ASP A C 1
ATOM 1644 O O . ASP A 1 196 ? 14.556 11.166 -19.337 1.00 78.44 196 ASP A O 1
ATOM 1648 N N . TYR A 1 197 ? 12.952 9.823 -20.122 1.00 84.88 197 TYR A N 1
ATOM 1649 C CA . TYR A 1 197 ? 12.946 8.970 -18.925 1.00 84.88 197 TYR A CA 1
ATOM 1650 C C . TYR A 1 197 ? 14.175 8.054 -18.836 1.00 84.88 197 TYR A C 1
ATOM 1652 O O . TYR A 1 197 ? 14.540 7.678 -17.720 1.00 84.88 197 TYR A O 1
ATOM 1660 N N . GLU A 1 198 ? 14.799 7.698 -19.964 1.00 87.44 198 GLU A N 1
ATOM 1661 C CA . GLU A 1 198 ? 16.008 6.868 -20.007 1.00 87.44 198 GLU A CA 1
ATOM 1662 C C . GLU A 1 198 ? 17.159 7.634 -19.345 1.00 87.44 198 GLU A C 1
ATOM 1664 O O . GLU A 1 198 ? 17.683 7.192 -18.318 1.00 87.44 198 GLU A O 1
ATOM 1669 N N . GLU A 1 199 ? 17.445 8.850 -19.819 1.00 87.06 199 GLU A N 1
ATOM 1670 C CA . GLU A 1 199 ? 18.473 9.729 -19.244 1.00 87.06 199 GLU A CA 1
ATOM 1671 C C . GLU A 1 199 ? 18.215 10.055 -17.769 1.00 87.06 199 GLU A C 1
ATOM 1673 O O . GLU A 1 199 ? 19.134 10.049 -16.942 1.00 87.06 199 GLU A O 1
ATOM 1678 N N . MET A 1 200 ? 16.960 10.330 -17.396 1.00 87.88 200 MET A N 1
ATOM 1679 C CA . MET A 1 200 ? 16.610 10.619 -16.003 1.00 87.88 200 MET A CA 1
ATOM 1680 C C . MET A 1 200 ? 16.866 9.429 -15.079 1.00 87.88 200 MET A C 1
ATOM 1682 O O . MET A 1 200 ? 17.306 9.619 -13.943 1.00 87.88 200 MET A O 1
ATOM 1686 N N . ILE A 1 201 ? 16.559 8.210 -15.522 1.00 91.19 201 ILE A N 1
ATOM 1687 C CA . ILE A 1 201 ? 16.803 7.013 -14.716 1.00 91.19 201 ILE A CA 1
ATOM 1688 C C . ILE A 1 201 ? 18.303 6.757 -14.616 1.00 91.19 201 ILE A C 1
ATOM 1690 O O . ILE A 1 201 ? 18.798 6.504 -13.515 1.00 91.19 201 ILE A O 1
ATOM 1694 N N . ILE A 1 202 ? 19.026 6.886 -15.730 1.00 89.81 202 ILE A N 1
ATOM 1695 C CA . ILE A 1 202 ? 20.472 6.688 -15.758 1.00 89.81 202 ILE A CA 1
ATOM 1696 C C . ILE A 1 202 ? 21.155 7.676 -14.809 1.00 89.81 202 ILE A C 1
ATOM 1698 O O . ILE A 1 202 ? 21.757 7.267 -13.820 1.00 89.81 202 ILE A O 1
ATOM 1702 N N . SER A 1 203 ? 20.954 8.975 -15.019 1.00 87.31 203 SER A N 1
ATOM 1703 C CA . SER A 1 203 ? 21.599 10.035 -14.231 1.00 87.31 203 SER A CA 1
ATOM 1704 C C . SER A 1 203 ? 21.334 9.949 -12.725 1.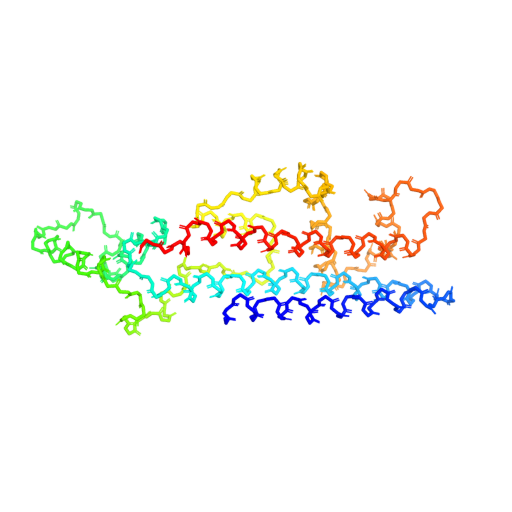00 87.31 203 SER A C 1
ATOM 1706 O O . SER A 1 203 ? 22.228 10.230 -11.926 1.00 87.31 203 SER A O 1
ATOM 1708 N N . ASN A 1 204 ? 20.124 9.555 -12.316 1.00 86.88 204 ASN A N 1
ATOM 1709 C CA . ASN A 1 204 ? 19.746 9.541 -10.902 1.00 86.88 204 ASN A CA 1
ATOM 1710 C C . ASN A 1 204 ? 20.004 8.196 -10.208 1.00 86.88 204 ASN A C 1
ATOM 1712 O O . ASN A 1 204 ? 20.193 8.173 -8.988 1.00 86.88 204 ASN A O 1
ATOM 1716 N N . PHE A 1 205 ? 19.996 7.078 -10.943 1.00 91.31 205 PHE A N 1
ATOM 1717 C CA . PHE A 1 205 ? 19.974 5.743 -10.336 1.00 91.31 205 PHE A CA 1
ATOM 1718 C C . PHE A 1 205 ? 20.995 4.751 -10.904 1.00 91.31 205 PHE A C 1
ATOM 1720 O O . PHE A 1 205 ? 21.364 3.824 -10.180 1.00 91.31 205 PHE A O 1
ATOM 1727 N N . ILE A 1 206 ? 21.485 4.928 -12.136 1.00 88.19 206 ILE A N 1
ATOM 1728 C CA . ILE A 1 206 ? 22.412 3.993 -12.794 1.00 88.19 206 ILE A CA 1
ATOM 1729 C C . ILE A 1 206 ? 23.776 4.665 -12.971 1.00 88.19 206 ILE A C 1
ATOM 1731 O O . ILE A 1 206 ? 23.975 5.529 -13.812 1.00 88.19 206 ILE A O 1
ATOM 1735 N N . ARG A 1 207 ? 24.769 4.239 -12.189 1.00 76.62 207 ARG A N 1
ATOM 1736 C CA . ARG A 1 207 ? 26.119 4.839 -12.188 1.00 76.62 207 ARG A CA 1
ATOM 1737 C C . ARG A 1 207 ? 27.048 4.309 -13.294 1.00 76.62 207 ARG A C 1
ATOM 1739 O O . ARG A 1 207 ? 28.258 4.283 -13.091 1.00 76.62 207 ARG A O 1
ATOM 1746 N N . LYS A 1 208 ? 26.503 3.825 -14.411 1.00 77.88 208 LYS A N 1
ATOM 1747 C CA . LYS A 1 208 ? 27.283 3.249 -15.519 1.00 77.88 208 LYS A CA 1
ATOM 1748 C C . LYS A 1 208 ? 27.352 4.250 -16.672 1.00 77.88 208 LYS A C 1
ATOM 1750 O O . LYS A 1 208 ? 26.317 4.766 -17.079 1.00 77.88 208 LYS A O 1
ATOM 1755 N N . GLU A 1 209 ? 28.555 4.519 -17.176 1.00 74.75 209 GLU A N 1
ATOM 1756 C CA . GLU A 1 209 ? 28.777 5.461 -18.289 1.00 74.75 209 GLU A CA 1
ATOM 1757 C C . GLU A 1 209 ? 28.217 4.944 -19.626 1.00 74.75 209 GLU A C 1
ATOM 1759 O O . GLU A 1 209 ? 27.890 5.736 -20.502 1.00 74.75 209 GLU A O 1
ATOM 1764 N N . ASP A 1 210 ? 28.065 3.626 -19.759 1.00 83.12 210 ASP A N 1
ATOM 1765 C CA . ASP A 1 210 ? 27.557 2.903 -20.927 1.00 83.12 210 ASP A CA 1
ATOM 1766 C C . ASP A 1 210 ? 26.159 2.301 -20.693 1.00 83.12 210 ASP A C 1
ATOM 1768 O O . ASP A 1 210 ? 25.781 1.325 -21.342 1.00 83.12 210 ASP A O 1
ATOM 1772 N N . ALA A 1 211 ? 25.393 2.861 -19.748 1.00 87.81 211 ALA A N 1
ATOM 1773 C CA . ALA A 1 211 ? 24.052 2.380 -19.435 1.00 87.81 211 ALA A CA 1
ATOM 1774 C C . ALA A 1 211 ? 23.139 2.403 -20.670 1.00 87.81 211 ALA A C 1
ATOM 1776 O O . ALA A 1 211 ? 23.095 3.372 -21.426 1.00 87.81 211 ALA A O 1
ATOM 1777 N N . THR A 1 212 ? 22.375 1.329 -20.831 1.00 89.44 212 THR A N 1
ATOM 1778 C CA . THR A 1 212 ? 21.458 1.119 -21.951 1.00 89.44 212 THR A CA 1
ATOM 1779 C C . THR A 1 212 ? 20.004 1.109 -21.484 1.00 89.44 212 THR A C 1
ATOM 1781 O O . THR A 1 212 ? 19.709 0.990 -20.291 1.00 89.44 212 THR A O 1
ATOM 1784 N N . ILE A 1 213 ? 19.064 1.110 -22.432 1.00 89.25 213 ILE A N 1
ATOM 1785 C CA . ILE A 1 213 ? 17.649 0.858 -22.137 1.00 89.25 213 ILE A CA 1
ATOM 1786 C C . ILE A 1 213 ? 17.413 -0.475 -21.400 1.00 89.25 213 ILE A C 1
ATOM 1788 O O . ILE A 1 213 ? 16.450 -0.590 -20.640 1.00 89.25 213 ILE A O 1
ATOM 1792 N N . ILE A 1 214 ? 18.292 -1.472 -21.564 1.00 91.38 214 ILE A N 1
ATOM 1793 C CA . ILE A 1 214 ? 18.209 -2.733 -20.815 1.00 91.38 214 ILE A CA 1
ATOM 1794 C C . ILE A 1 214 ? 18.491 -2.484 -19.331 1.00 91.38 214 ILE A C 1
ATOM 1796 O O . ILE A 1 214 ? 17.725 -2.961 -18.497 1.00 91.38 214 ILE A O 1
ATOM 1800 N N . ASP A 1 215 ? 19.500 -1.676 -18.990 1.00 92.38 215 ASP A N 1
ATOM 1801 C CA . ASP A 1 215 ? 19.784 -1.299 -17.599 1.00 92.38 215 ASP A CA 1
ATOM 1802 C C . ASP A 1 215 ? 18.624 -0.495 -16.983 1.00 92.38 215 ASP A C 1
ATOM 1804 O O . ASP A 1 215 ? 18.289 -0.654 -15.806 1.00 92.38 215 ASP A O 1
ATOM 1808 N N . VAL A 1 216 ? 17.959 0.346 -17.783 1.00 92.75 216 VAL A N 1
ATOM 1809 C CA . VAL A 1 216 ? 16.737 1.048 -17.362 1.00 92.75 216 VAL A CA 1
ATOM 1810 C C . VAL A 1 216 ? 15.589 0.064 -17.122 1.00 92.75 216 VAL A C 1
ATOM 1812 O O . VAL A 1 216 ? 14.882 0.173 -16.116 1.00 92.75 216 VAL A O 1
ATOM 1815 N N . SER A 1 217 ? 15.420 -0.928 -17.996 1.00 94.06 217 SER A N 1
ATOM 1816 C CA . SER A 1 217 ? 14.447 -2.009 -17.814 1.00 94.06 217 SER A CA 1
ATOM 1817 C C . SER A 1 217 ? 14.735 -2.813 -16.540 1.00 94.06 217 SER A C 1
ATOM 1819 O O . SER A 1 217 ? 13.824 -3.067 -15.749 1.00 94.06 217 SER A O 1
ATOM 1821 N N . ASP A 1 218 ? 16.000 -3.158 -16.284 1.00 94.44 218 ASP A N 1
ATOM 1822 C CA . ASP A 1 218 ? 16.450 -3.825 -15.057 1.00 94.44 218 ASP A CA 1
ATOM 1823 C C . ASP A 1 218 ? 16.066 -3.008 -13.817 1.00 94.44 218 ASP A C 1
ATOM 1825 O O . ASP A 1 218 ? 15.386 -3.516 -12.923 1.00 94.44 218 ASP A O 1
ATOM 1829 N N . PHE A 1 219 ? 16.388 -1.711 -13.801 1.00 95.19 219 PHE A N 1
ATOM 1830 C CA . PHE A 1 219 ? 16.020 -0.800 -12.715 1.00 95.19 219 PHE A CA 1
ATOM 1831 C C . PHE A 1 219 ? 14.506 -0.779 -12.435 1.00 95.19 219 PHE A C 1
ATOM 1833 O O . PHE A 1 219 ? 14.071 -0.788 -11.274 1.00 95.19 219 PHE A O 1
ATOM 1840 N N . LEU A 1 220 ? 13.684 -0.748 -13.486 1.00 96.31 220 LEU A N 1
ATOM 1841 C CA . LEU A 1 220 ? 12.224 -0.725 -13.382 1.00 96.31 220 LEU A CA 1
ATOM 1842 C C . LEU A 1 220 ? 11.663 -2.062 -12.859 1.00 96.31 220 LEU A C 1
ATOM 1844 O O . LEU A 1 220 ? 10.759 -2.071 -12.010 1.00 96.31 220 LEU A O 1
ATOM 1848 N N . ASN A 1 221 ? 12.229 -3.196 -13.280 1.00 95.50 221 ASN A N 1
ATOM 1849 C CA . ASN A 1 221 ? 11.857 -4.511 -12.748 1.00 95.50 221 ASN A CA 1
ATOM 1850 C C . ASN A 1 221 ? 12.270 -4.689 -11.290 1.00 95.50 221 ASN A C 1
ATOM 1852 O O . ASN A 1 221 ? 11.453 -5.124 -10.479 1.00 95.50 221 ASN A O 1
ATOM 1856 N N . GLU A 1 222 ? 13.496 -4.313 -10.932 1.00 95.12 222 GLU A N 1
ATOM 1857 C CA . GLU A 1 222 ? 13.957 -4.321 -9.544 1.00 95.12 222 GLU A CA 1
ATOM 1858 C C . GLU A 1 222 ? 13.038 -3.483 -8.657 1.00 95.12 222 GLU A C 1
ATOM 1860 O O . GLU A 1 222 ? 12.589 -3.931 -7.605 1.00 95.12 222 GLU A O 1
ATOM 1865 N N . THR A 1 223 ? 12.683 -2.279 -9.112 1.00 96.25 223 THR A N 1
ATOM 1866 C CA . THR A 1 223 ? 11.756 -1.405 -8.384 1.00 96.25 223 THR A CA 1
ATOM 1867 C C . THR A 1 223 ? 10.400 -2.085 -8.171 1.00 96.25 223 THR A C 1
ATOM 1869 O O . THR A 1 223 ? 9.832 -2.014 -7.079 1.00 96.25 223 THR A O 1
ATOM 1872 N N . THR A 1 224 ? 9.900 -2.811 -9.175 1.00 96.50 224 THR A N 1
ATOM 1873 C CA . THR A 1 224 ? 8.677 -3.625 -9.059 1.00 96.50 224 THR A CA 1
ATOM 1874 C C . THR A 1 224 ? 8.827 -4.742 -8.030 1.00 96.50 224 THR A C 1
ATOM 1876 O O . THR A 1 224 ? 7.921 -4.959 -7.223 1.00 96.50 224 THR A O 1
ATOM 1879 N N . PHE A 1 225 ? 9.962 -5.441 -8.037 1.00 95.06 225 PHE A N 1
ATOM 1880 C CA . PHE A 1 225 ? 10.266 -6.500 -7.082 1.00 95.06 225 PHE A CA 1
ATOM 1881 C C . PHE A 1 225 ? 10.314 -5.969 -5.643 1.00 95.06 225 PHE A C 1
ATOM 1883 O O . PHE A 1 225 ? 9.675 -6.543 -4.763 1.00 95.06 225 PHE A O 1
ATOM 1890 N N . TYR A 1 226 ? 10.971 -4.831 -5.404 1.00 95.56 226 TYR A N 1
ATOM 1891 C CA . TYR A 1 226 ? 11.024 -4.212 -4.076 1.00 95.56 226 TYR A CA 1
ATOM 1892 C C . TYR A 1 226 ? 9.641 -3.768 -3.583 1.00 95.56 226 TYR A C 1
ATOM 1894 O O . TYR A 1 226 ? 9.323 -3.942 -2.406 1.00 95.56 226 TYR A O 1
ATOM 1902 N N . ILE A 1 227 ? 8.783 -3.254 -4.475 1.00 96.62 227 ILE A N 1
ATOM 1903 C CA . I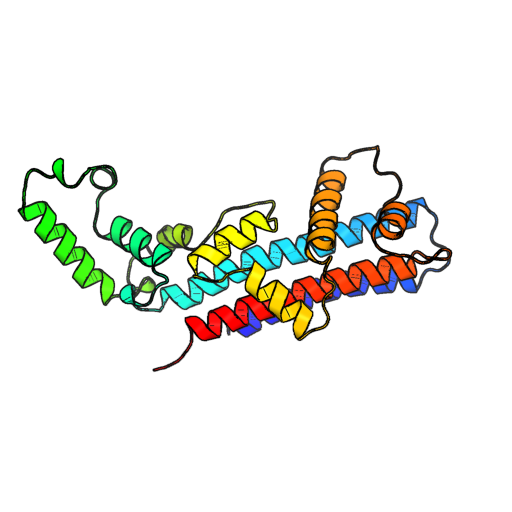LE A 1 227 ? 7.379 -2.963 -4.147 1.00 96.62 227 ILE A CA 1
ATOM 1904 C C . ILE A 1 227 ? 6.647 -4.247 -3.737 1.00 96.62 227 ILE A C 1
ATOM 1906 O O . ILE A 1 227 ? 5.927 -4.249 -2.739 1.00 96.62 227 ILE A O 1
ATOM 1910 N N . ASP A 1 228 ? 6.816 -5.338 -4.484 1.00 95.12 228 ASP A N 1
ATOM 1911 C CA . ASP A 1 228 ? 6.160 -6.610 -4.173 1.00 95.12 228 ASP A CA 1
ATOM 1912 C C . ASP A 1 228 ? 6.605 -7.168 -2.814 1.00 95.12 228 ASP A C 1
ATOM 1914 O O . ASP A 1 228 ? 5.773 -7.574 -1.995 1.00 95.12 228 ASP A O 1
ATOM 1918 N N . LEU A 1 229 ? 7.910 -7.119 -2.544 1.00 94.31 229 LEU A N 1
ATOM 1919 C CA . LEU A 1 229 ? 8.485 -7.503 -1.263 1.00 94.31 229 LEU A CA 1
ATOM 1920 C C . LEU A 1 229 ? 7.932 -6.645 -0.120 1.00 94.31 229 LEU A C 1
ATOM 1922 O O . LEU A 1 229 ? 7.521 -7.190 0.898 1.00 94.31 229 LEU A O 1
ATOM 1926 N N . LEU A 1 230 ? 7.822 -5.326 -0.301 1.00 96.06 230 LEU A N 1
ATOM 1927 C CA . LEU A 1 230 ? 7.263 -4.443 0.724 1.00 96.06 230 LEU A CA 1
ATOM 1928 C C . LEU A 1 230 ? 5.839 -4.862 1.110 1.00 96.06 230 LEU A C 1
ATOM 1930 O O . LEU A 1 230 ? 5.501 -4.917 2.292 1.00 96.06 230 LEU A O 1
ATOM 1934 N N . TYR A 1 231 ? 4.993 -5.184 0.130 1.00 96.31 231 TYR A N 1
ATOM 1935 C CA . TYR A 1 231 ? 3.631 -5.636 0.418 1.00 96.31 231 TYR A CA 1
ATOM 1936 C C . TYR A 1 231 ? 3.571 -7.049 1.013 1.00 96.31 231 TYR A C 1
ATOM 1938 O O . TYR A 1 231 ? 2.620 -7.337 1.742 1.00 96.31 231 TYR A O 1
ATOM 1946 N N . ASN A 1 232 ? 4.570 -7.907 0.764 1.00 93.50 232 ASN A N 1
ATOM 1947 C CA . ASN A 1 232 ? 4.734 -9.152 1.523 1.00 93.50 232 ASN A CA 1
ATOM 1948 C C . ASN A 1 232 ? 5.012 -8.851 2.996 1.00 93.50 232 ASN A C 1
ATOM 1950 O O . ASN A 1 232 ? 4.273 -9.335 3.845 1.00 93.50 232 ASN A O 1
ATOM 1954 N N . GLU A 1 233 ? 5.993 -8.001 3.291 1.00 94.69 233 GLU A N 1
ATOM 1955 C CA . GLU A 1 233 ? 6.378 -7.678 4.670 1.00 94.69 233 GLU A CA 1
ATOM 1956 C C . GLU A 1 233 ? 5.266 -6.969 5.444 1.00 94.69 233 GLU A C 1
ATOM 1958 O O . GLU A 1 233 ? 4.989 -7.300 6.596 1.00 94.69 233 GLU A O 1
ATOM 1963 N N . ILE A 1 234 ? 4.550 -6.045 4.796 1.00 96.62 234 ILE A N 1
ATOM 1964 C CA . ILE A 1 234 ? 3.359 -5.411 5.376 1.00 96.62 234 ILE A CA 1
ATOM 1965 C C . ILE A 1 234 ? 2.320 -6.462 5.768 1.00 96.62 234 ILE A C 1
ATOM 1967 O O . ILE A 1 234 ? 1.714 -6.365 6.838 1.00 96.62 234 ILE A O 1
ATOM 1971 N N . PHE A 1 235 ? 2.082 -7.441 4.895 1.00 95.00 235 PHE A N 1
ATOM 1972 C CA . PHE A 1 235 ? 1.107 -8.483 5.164 1.00 95.00 235 PHE A CA 1
ATOM 1973 C C . PHE A 1 235 ? 1.587 -9.441 6.262 1.00 95.00 235 PHE A C 1
ATOM 1975 O O . PHE A 1 235 ? 0.812 -9.727 7.168 1.00 95.00 235 PHE A O 1
ATOM 1982 N N . SER A 1 236 ? 2.854 -9.860 6.244 1.00 93.06 236 SER A N 1
ATOM 1983 C CA . SER A 1 236 ? 3.461 -10.700 7.284 1.00 93.06 236 SER A CA 1
ATOM 1984 C C . SER A 1 236 ? 3.391 -10.042 8.667 1.00 93.06 236 SER A C 1
ATOM 1986 O O . SER A 1 236 ? 2.941 -10.661 9.629 1.00 93.06 236 SER A O 1
ATOM 1988 N N . GLU A 1 237 ? 3.750 -8.759 8.775 1.00 95.25 237 GLU A N 1
ATOM 1989 C CA . GLU A 1 237 ? 3.656 -8.002 10.033 1.00 95.25 237 GLU A CA 1
ATOM 1990 C C . GLU A 1 237 ? 2.200 -7.879 10.512 1.00 95.25 237 GLU A C 1
ATOM 1992 O O . GLU A 1 237 ? 1.917 -7.940 11.711 1.00 95.25 237 GLU A O 1
ATOM 1997 N N . PHE A 1 238 ? 1.251 -7.728 9.585 1.00 95.19 238 PHE A N 1
ATOM 1998 C CA . PHE A 1 238 ? -0.170 -7.727 9.915 1.00 95.19 238 PHE A CA 1
ATOM 1999 C C . PHE A 1 238 ? -0.652 -9.102 10.406 1.00 95.19 238 PHE A C 1
ATOM 2001 O O . PHE A 1 238 ? -1.352 -9.163 11.420 1.00 95.19 238 PHE A O 1
ATOM 2008 N N . GLU A 1 239 ? -0.275 -10.193 9.730 1.00 93.00 239 GLU A N 1
ATOM 2009 C CA . GLU A 1 239 ? -0.590 -11.568 10.143 1.00 93.00 239 GLU A CA 1
ATOM 2010 C C . GLU A 1 239 ? -0.073 -11.829 11.565 1.00 93.00 239 GLU A C 1
ATOM 2012 O O . GLU A 1 239 ? -0.839 -12.267 12.426 1.00 93.00 239 GLU A O 1
ATOM 2017 N N . ASN A 1 240 ? 1.175 -11.445 11.843 1.00 92.25 240 ASN A N 1
ATOM 2018 C CA . ASN A 1 240 ? 1.801 -11.597 13.157 1.00 92.25 240 ASN A CA 1
ATOM 2019 C C . ASN A 1 240 ? 1.103 -10.793 14.267 1.00 92.25 240 ASN A C 1
ATOM 2021 O O . ASN A 1 240 ? 1.148 -11.139 15.441 1.00 92.25 240 ASN A O 1
ATOM 2025 N N . LYS A 1 241 ? 0.443 -9.682 13.942 1.00 92.31 241 LYS A N 1
ATOM 2026 C CA . LYS A 1 241 ? -0.274 -8.890 14.956 1.00 92.31 241 LYS A CA 1
ATOM 2027 C C . LYS A 1 241 ? -1.706 -9.349 15.160 1.00 92.31 241 LYS A C 1
ATOM 2029 O O . LYS A 1 241 ? -2.239 -9.221 16.260 1.00 92.31 241 LYS A O 1
ATOM 2034 N N . TYR A 1 242 ? -2.356 -9.799 14.092 1.00 91.75 242 TYR A N 1
ATOM 2035 C CA . TYR A 1 242 ? -3.813 -9.867 14.048 1.00 91.75 242 TYR A CA 1
ATOM 2036 C C . TYR A 1 242 ? -4.364 -11.194 13.555 1.00 91.75 242 TYR A C 1
ATOM 2038 O O . TYR A 1 242 ? -5.581 -11.310 13.483 1.00 91.75 242 TYR A O 1
ATOM 2046 N N . MET A 1 243 ? -3.552 -12.195 13.230 1.00 87.25 243 MET A N 1
ATOM 2047 C CA . MET A 1 243 ? -4.044 -13.490 12.742 1.00 87.25 243 MET A CA 1
ATOM 2048 C C . MET A 1 243 ? -3.564 -14.691 13.555 1.00 87.25 243 MET A C 1
ATOM 2050 O O . MET A 1 243 ? -3.913 -15.816 13.207 1.00 87.25 243 MET A O 1
ATOM 2054 N N . HIS A 1 244 ? -2.842 -14.483 14.658 1.00 74.25 244 HIS A N 1
ATOM 2055 C CA . HIS A 1 244 ? -2.560 -15.573 15.586 1.00 74.25 244 HIS A CA 1
ATOM 2056 C C . HIS A 1 244 ? -3.856 -16.116 16.201 1.00 74.25 244 HIS A C 1
ATOM 2058 O O . HIS A 1 244 ? -4.741 -15.357 16.606 1.00 74.25 244 HIS A O 1
ATOM 2064 N N . ILE A 1 245 ? -3.955 -17.443 16.177 1.00 51.66 245 ILE A N 1
ATOM 2065 C CA . ILE A 1 245 ? -4.988 -18.237 16.833 1.00 51.66 245 ILE A CA 1
ATOM 2066 C C . ILE A 1 245 ? -4.493 -18.428 18.268 1.00 51.66 245 ILE A C 1
ATOM 2068 O O . ILE A 1 245 ? -3.448 -19.050 18.456 1.00 51.66 245 ILE A O 1
ATOM 2072 N N . GLU A 1 246 ? -5.198 -17.858 19.244 1.00 39.00 246 GLU A N 1
ATOM 2073 C CA . GLU A 1 246 ? -5.169 -18.364 20.624 1.00 39.00 246 GLU A CA 1
ATOM 2074 C C . GLU A 1 246 ? -6.229 -19.457 20.772 1.00 39.00 246 GLU A C 1
ATOM 2076 O O . GLU A 1 246 ? -7.360 -19.248 20.266 1.00 39.00 246 GLU A O 1
#

Sequence (246 aa):
MYKENFQKFRTERRNKIITMDTIIRNNDDLKEGEKDVLLRGFIVLIYAFWEGNYKEIQKLFFCILKEKKIKELPHKIKNKVLIELATNQRERNKKISEIEDCKQIDEINSKIIMALESKLSDYSQCDRLCHHFKENSNNPNYTILTNMLSKYNITLKKLIKQMIEEYSIPDNFEDRLNFIIKSRNNIAHGVENISDYEEMIISNFIRKEDATIIDVSDFLNETTFYIDLLYNEIFSEFENKYMHIE

Radius of gyration: 22.89 Å; chains: 1; bounding box: 57×37×67 Å

Secondary structure (DSSP, 8-state):
-HHHHHHHHHHHHHHHHHHHHHHHHT-TT--HHHHHHHHHHHHHHHHHHHHHHHHHHHHHHHHHHTTSBGGGS-HHHHHHHHHHHH--TTTTT--GGG---HHHHHHHHHHHHHHHHSBGGGSTTHHHHGGGT----SS--HHHHHHHHHTTT--HHHHHHHHHHHH---TTHHHHHHHHHHHHHHHHTT-TT---HHHHHHHHH---TT--HHHHHHHHHHHHHHHHHHHHHHHHHHHHHH----

pLDDT: mean 89.16, std 8.78, range [39.0, 97.56]

Organism: NCBI:txid1415775